Protein AF-0000000074304411 (afdb_homodimer)

Nearest PDB structures (foldseek):
  2w4l-assembly1_E  TM=9.760E-01  e=6.421E-25  Homo sapiens
  2w4l-assembly1_F  TM=9.796E-01  e=4.955E-23  Homo sapiens
  2w4l-assembly1_B  TM=9.705E-01  e=1.137E-22  Homo sapiens
  2w4l-assembly1_C  TM=9.802E-01  e=1.560E-20  Homo sapiens
  2w4l-assembly1_D  TM=9.256E-01  e=8.777E-21  Homo sapiens

Secondary structure (DSSP, 8-state):
------------------------S-GGGHHHHHHHHHHHHTT---SS---EEEEE-TTS-EEEEEE-BSPTT-TTTS---S--SSGGGSSTTTPBPHHHHHHHT-SSS--TT-EEEEEE---HHHHHHHHHHT--EEEEEE-S-TTSHHHHHHHHHHHHTT-EEEE----HHHHHHHHHHT-/------------------------S-GGGHHHHHHHHHHHHTT---SS---EEEEE-TTS-EEEEEE-BSPTT-TTTS---S--SSGGGSSTTTPBPHHHHHHHT-SSS--TT-EEEEEE---HHHHHHHHHHT--EEEEEE-S-TTSHHHHHHHHHHHHTT-EEEE----HHHHHHHHHHT-

InterPro domains:
  IPR002125 Cytidine and deoxycytidylate deaminase domain [PF00383] (29-141)
  IPR002125 Cytidine and deoxycytidylate deaminase domain [PS51747] (28-157)
  IPR015517 Deoxycytidylate deaminase-related [PTHR11086] (29-169)
  IPR016192 APOBEC/CMP deaminase, zinc-binding [PS00903] (97-130)
  IPR016193 Cytidine deaminase-like [SSF53927] (29-168)
  IPR035105 Deoxycytidylate deaminase domain [cd01286] (30-159)

Solvent-accessible surface area (backbone atoms only — not comparable to full-atom values): 20058 Å² total; per-residue (Å²): 136,84,81,74,79,76,77,75,76,73,78,72,69,77,69,76,76,74,72,66,72,66,78,57,60,65,78,72,49,51,55,56,47,42,46,51,6,52,59,42,8,68,72,24,76,44,88,86,66,61,33,8,12,25,28,29,41,89,85,69,44,78,38,19,51,18,31,26,38,51,45,69,82,29,74,83,75,62,49,79,40,89,71,57,96,46,67,88,54,18,25,77,63,55,53,36,48,14,60,53,37,13,63,60,52,37,76,48,87,67,47,64,63,13,35,38,24,26,47,48,55,60,40,22,72,44,37,47,50,39,52,57,44,34,38,38,35,39,38,22,41,39,68,91,55,64,84,41,68,47,33,45,40,14,50,53,49,36,53,59,52,65,36,46,78,43,78,52,71,68,52,60,68,41,53,52,46,55,57,52,66,73,97,137,83,82,77,78,76,77,75,75,74,76,74,70,76,70,77,76,75,73,66,73,66,78,56,64,66,78,73,48,49,55,55,45,42,47,51,6,53,58,42,9,68,71,25,77,44,89,86,65,60,34,9,13,27,30,30,40,90,86,70,42,80,37,18,53,17,32,25,38,50,45,70,80,28,74,86,73,62,48,78,38,89,70,58,97,45,66,87,54,18,23,77,65,56,54,37,48,14,57,54,37,11,63,60,5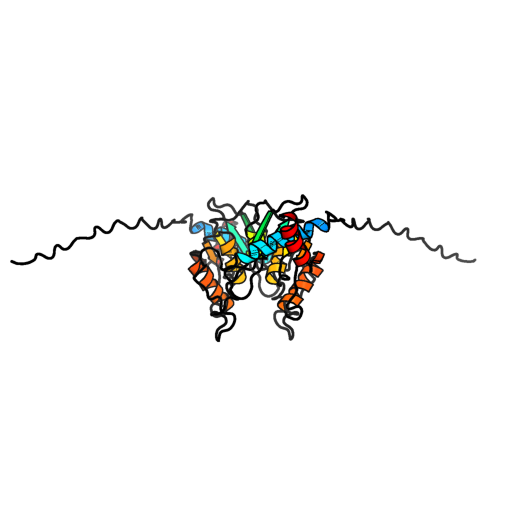1,40,77,48,87,69,46,63,63,11,34,38,23,27,49,48,55,61,40,21,70,44,37,48,50,40,50,57,44,36,38,38,34,39,36,22,41,39,66,91,54,66,82,39,69,47,33,45,41,13,51,53,50,35,54,58,52,66,36,46,77,43,78,52,71,68,53,60,67,42,53,54,46,55,58,52,66,72,100

Structure (mmCIF, N/CA/C/O backbone):
data_AF-0000000074304411-model_v1
#
loop_
_entity.id
_entity.type
_entity.pdbx_description
1 polymer 'Deoxycytidylate deaminase'
#
loop_
_atom_site.group_PDB
_atom_site.id
_atom_site.type_symbol
_atom_site.label_atom_id
_atom_site.label_alt_id
_atom_site.label_comp_id
_atom_site.label_asym_id
_atom_site.label_entity_id
_atom_site.label_seq_id
_atom_site.pdbx_PDB_ins_code
_atom_site.Cartn_x
_atom_site.Cartn_y
_atom_site.Cartn_z
_atom_site.occupancy
_atom_site.B_iso_or_equiv
_atom_site.auth_seq_id
_atom_site.auth_comp_id
_atom_site.auth_asym_id
_atom_site.auth_atom_id
_atom_site.pdbx_PDB_model_num
ATOM 1 N N . MET A 1 1 ? 6.48 -53.031 49.25 1 28.47 1 MET A N 1
ATOM 2 C CA . MET A 1 1 ? 5.324 -52.25 48.844 1 28.47 1 MET A CA 1
ATOM 3 C C . MET A 1 1 ? 5.625 -51.469 47.562 1 28.47 1 MET A C 1
ATOM 5 O O . MET A 1 1 ? 6.516 -50.625 47.531 1 28.47 1 MET A O 1
ATOM 9 N N . SER A 1 2 ? 5.379 -52.062 46.375 1 28.86 2 SER A N 1
ATOM 10 C CA . SER A 1 2 ? 5.68 -51.875 44.969 1 28.86 2 SER A CA 1
ATOM 11 C C . SER A 1 2 ? 4.93 -50.656 44.375 1 28.86 2 SER A C 1
ATOM 13 O O . SER A 1 2 ? 3.697 -50.625 44.438 1 28.86 2 SER A O 1
ATOM 15 N N . SER A 1 3 ? 5.402 -49.469 44.625 1 29 3 SER A N 1
ATOM 16 C CA . SER A 1 3 ? 4.797 -48.188 44.25 1 29 3 SER A CA 1
ATOM 17 C C . SER A 1 3 ? 4.578 -48.125 42.75 1 29 3 SER A C 1
ATOM 19 O O . SER A 1 3 ? 5.539 -48.062 41.969 1 29 3 SER A O 1
ATOM 21 N N . LYS A 1 4 ? 3.486 -48.688 42.219 1 30.09 4 LYS A N 1
ATOM 22 C CA . LYS A 1 4 ? 3.033 -48.656 40.812 1 30.09 4 LYS A CA 1
ATOM 23 C C . LYS A 1 4 ? 2.85 -47.25 40.312 1 30.09 4 LYS A C 1
ATOM 25 O O . LYS A 1 4 ? 2.061 -46.469 40.875 1 30.09 4 LYS A O 1
ATOM 30 N N . ARG A 1 5 ? 3.855 -46.625 39.688 1 28.34 5 ARG A N 1
ATOM 31 C CA . ARG A 1 5 ? 3.824 -45.344 39 1 28.34 5 ARG A CA 1
ATOM 32 C C . ARG A 1 5 ? 2.732 -45.344 37.906 1 28.34 5 ARG A C 1
ATOM 34 O O . ARG A 1 5 ? 2.77 -46.156 36.969 1 28.34 5 ARG A O 1
ATOM 41 N N . LYS A 1 6 ? 1.461 -45.125 38.312 1 29.8 6 LYS A N 1
ATOM 42 C CA . LYS A 1 6 ? 0.374 -45 37.375 1 29.8 6 LYS A CA 1
ATOM 43 C C . LYS A 1 6 ? 0.705 -43.938 36.312 1 29.8 6 LYS A C 1
ATOM 45 O O . LYS A 1 6 ? 1.114 -42.812 36.656 1 29.8 6 LYS A O 1
ATOM 50 N N . HIS A 1 7 ? 1.124 -44.344 35.094 1 26.58 7 HIS A N 1
ATOM 51 C CA . HIS A 1 7 ? 1.269 -43.625 33.844 1 26.58 7 HIS A CA 1
ATOM 52 C C . HIS A 1 7 ? -0.004 -42.875 33.5 1 26.58 7 HIS A C 1
ATOM 54 O O . HIS A 1 7 ? -1.08 -43.438 33.406 1 26.58 7 HIS A O 1
ATOM 60 N N . ASN A 1 8 ? -0.248 -41.75 34.188 1 28.19 8 ASN A N 1
ATOM 61 C CA . ASN A 1 8 ? -1.369 -40.906 33.812 1 28.19 8 ASN A CA 1
ATOM 62 C C . ASN A 1 8 ? -1.421 -40.688 32.281 1 28.19 8 ASN A C 1
ATOM 64 O O . ASN A 1 8 ? -0.469 -40.188 31.703 1 28.19 8 ASN A O 1
ATOM 68 N N . GLU A 1 9 ? -2.152 -41.531 31.578 1 29.72 9 GLU A N 1
ATOM 69 C CA . GLU A 1 9 ? -2.512 -41.406 30.172 1 29.72 9 GLU A CA 1
ATOM 70 C C . GLU A 1 9 ? -3.082 -40.031 29.875 1 29.72 9 GLU A C 1
ATOM 72 O O . GLU A 1 9 ? -4.129 -39.656 30.406 1 29.72 9 GLU A O 1
ATOM 77 N N . ILE A 1 10 ? -2.26 -39.031 29.828 1 31.88 10 ILE A N 1
ATOM 78 C CA . ILE A 1 10 ? -2.705 -37.719 29.391 1 31.88 10 ILE A CA 1
ATOM 79 C C . ILE A 1 10 ? -3.541 -37.844 28.125 1 31.88 10 ILE A C 1
ATOM 81 O O . ILE A 1 10 ? -3.076 -38.375 27.125 1 31.88 10 ILE A O 1
ATOM 85 N N . ASN A 1 11 ? -4.801 -38.062 28.234 1 30.3 11 ASN A N 1
ATOM 86 C CA . ASN A 1 11 ? -5.734 -38 27.109 1 30.3 11 ASN A CA 1
ATOM 87 C C . ASN A 1 11 ? -5.508 -36.781 26.25 1 30.3 11 ASN A C 1
ATOM 89 O O . ASN A 1 11 ? -5.625 -35.656 26.75 1 30.3 11 ASN A O 1
ATOM 93 N N . GLY A 1 12 ? -4.52 -36.781 25.406 1 28.45 12 GLY A N 1
ATOM 94 C CA . GLY A 1 12 ? -4.25 -35.75 24.406 1 28.45 12 GLY A CA 1
ATOM 95 C C . GLY A 1 12 ? -5.496 -35.281 23.688 1 28.45 12 GLY A C 1
ATOM 96 O O . GLY A 1 12 ? -6.215 -36.094 23.094 1 28.45 12 GLY A O 1
ATOM 97 N N . ASP A 1 13 ? -6.277 -34.375 24.234 1 33.91 13 ASP A N 1
ATOM 98 C CA . ASP A 1 13 ? -7.406 -33.781 23.531 1 33.91 13 ASP A CA 1
ATOM 99 C C . ASP A 1 13 ? -7.09 -33.562 22.047 1 33.91 13 ASP A C 1
ATOM 101 O O . ASP A 1 13 ? -5.98 -33.188 21.703 1 33.91 13 ASP A O 1
ATOM 105 N N . PRO A 1 14 ? -7.793 -34.312 21.172 1 31.47 14 PRO A N 1
ATOM 106 C CA . PRO A 1 14 ? -7.543 -34.156 19.734 1 31.47 14 PRO A CA 1
ATOM 107 C C . PRO A 1 14 ? -7.438 -32.688 19.312 1 31.47 14 PRO A C 1
ATOM 109 O O . PRO A 1 14 ? -8.164 -31.844 19.828 1 31.47 14 PRO A O 1
ATOM 112 N N . VAL A 1 15 ? -6.273 -32.188 19.156 1 32.78 15 VAL A N 1
ATOM 113 C CA . VAL A 1 15 ? -6.086 -30.906 18.469 1 32.78 15 VAL A CA 1
ATOM 114 C C . VAL A 1 15 ? -7.102 -30.766 17.344 1 32.78 15 VAL A C 1
ATOM 116 O O . VAL A 1 15 ? -7.301 -31.703 16.562 1 32.78 15 VAL A O 1
ATOM 119 N N . PRO A 1 16 ? -8.125 -29.938 17.547 1 30.5 16 PRO A N 1
ATOM 120 C CA . PRO A 1 16 ? -9.07 -29.781 16.438 1 30.5 16 PRO A CA 1
ATOM 121 C C . PRO A 1 16 ? -8.391 -29.875 15.07 1 30.5 16 PRO A C 1
ATOM 123 O O . PRO A 1 16 ? -7.195 -29.594 14.953 1 30.5 16 PRO A O 1
ATOM 126 N N . ASP A 1 17 ? -8.93 -30.656 14.18 1 26.53 17 ASP A N 1
ATOM 127 C CA . ASP A 1 17 ? -8.625 -30.891 12.773 1 26.53 17 ASP A CA 1
ATOM 128 C C . ASP A 1 17 ? -8.297 -29.578 12.055 1 26.53 17 ASP A C 1
ATOM 130 O O . ASP A 1 17 ? -9.031 -28.594 12.188 1 26.53 17 ASP A O 1
ATOM 134 N N . LYS A 1 18 ? -7.027 -29.266 11.844 1 30.66 18 LYS A N 1
ATOM 135 C CA . LYS A 1 18 ? -6.594 -28.344 10.812 1 30.66 18 LYS A CA 1
ATOM 136 C C . LYS A 1 18 ? -7.531 -28.375 9.609 1 30.66 18 LYS A C 1
ATOM 138 O O . LYS A 1 18 ? -7.582 -29.375 8.883 1 30.66 18 LYS A O 1
ATOM 143 N N . HIS A 1 19 ? -8.805 -27.969 9.797 1 30.06 19 HIS A N 1
ATOM 144 C CA . HIS A 1 19 ? -9.562 -27.766 8.57 1 30.06 19 HIS A CA 1
ATOM 145 C C . HIS A 1 19 ? -8.641 -27.391 7.41 1 30.06 19 HIS A C 1
ATOM 147 O O . HIS A 1 19 ? -7.977 -26.359 7.441 1 30.06 19 HIS A O 1
ATOM 153 N N . LEU A 1 20 ? -7.871 -28.234 6.898 1 28.08 20 LEU A N 1
ATOM 154 C CA . LEU A 1 20 ? -7.34 -28.109 5.547 1 28.08 20 LEU A CA 1
ATOM 155 C C . LEU A 1 20 ? -8.359 -27.453 4.621 1 28.08 20 LEU A C 1
ATOM 157 O O . LEU A 1 20 ? -9.375 -28.062 4.277 1 28.08 20 LEU A O 1
ATOM 161 N N . TYR A 1 21 ? -8.836 -26.328 4.957 1 28.98 21 TYR A N 1
ATOM 162 C CA . TYR A 1 21 ? -9.531 -25.688 3.844 1 28.98 21 TYR A CA 1
ATOM 163 C C . TYR A 1 21 ? -8.922 -26.109 2.51 1 28.98 21 TYR A C 1
ATOM 165 O O . TYR A 1 21 ? -7.758 -25.812 2.229 1 28.98 21 TYR A O 1
ATOM 173 N N . LYS A 1 22 ? -9.25 -27.281 2.1 1 30.83 22 LYS A N 1
ATOM 174 C CA . LYS A 1 22 ? -9.211 -27.594 0.673 1 30.83 22 LYS A CA 1
ATOM 175 C C . LYS A 1 22 ? -9.68 -26.391 -0.159 1 30.83 22 LYS A C 1
ATOM 177 O O . LYS A 1 22 ? -10.883 -26.172 -0.308 1 30.83 22 LYS A O 1
ATOM 182 N N . ALA A 1 23 ? -9.383 -25.25 0.139 1 34.75 23 ALA A N 1
ATOM 183 C CA . ALA A 1 23 ? -9.57 -24.297 -0.958 1 34.75 23 ALA A CA 1
ATOM 184 C C . ALA A 1 23 ? -9.391 -24.984 -2.309 1 34.75 23 ALA A C 1
ATOM 186 O O . ALA A 1 23 ? -8.297 -24.984 -2.871 1 34.75 23 ALA A O 1
ATOM 187 N N . GLY A 1 24 ? -9.539 -26.297 -2.283 1 33.69 24 GLY A N 1
ATOM 188 C CA . GLY A 1 24 ? -9.578 -27.062 -3.516 1 33.69 24 GLY A CA 1
ATOM 189 C C . GLY A 1 24 ? -10.562 -26.516 -4.531 1 33.69 24 GLY A C 1
ATOM 190 O O . GLY A 1 24 ? -11.43 -27.25 -5.016 1 33.69 24 GLY A O 1
ATOM 191 N N . GLY A 1 25 ? -11.148 -25.375 -4.352 1 37.22 25 GLY A N 1
ATOM 192 C CA . GLY A 1 25 ? -11.828 -25.234 -5.633 1 37.22 25 GLY A CA 1
ATOM 193 C C . GLY A 1 25 ? -10.977 -25.672 -6.809 1 37.22 25 GLY A C 1
ATOM 194 O O . GLY A 1 25 ? -9.773 -25.891 -6.664 1 37.22 25 GLY A O 1
ATOM 195 N N . PRO A 1 26 ? -11.477 -26.188 -8.086 1 42.97 26 PRO A N 1
ATOM 196 C CA . PRO A 1 26 ? -10.727 -26.891 -9.133 1 42.97 26 PRO A CA 1
ATOM 197 C C . PRO A 1 26 ? -9.391 -26.234 -9.445 1 42.97 26 PRO A C 1
ATOM 199 O O . PRO A 1 26 ? -9.32 -25 -9.578 1 42.97 26 PRO A O 1
ATOM 202 N N . LYS A 1 27 ? -8.125 -26.562 -8.828 1 51.59 27 LYS A N 1
ATOM 203 C CA . LYS A 1 27 ? -6.785 -26.422 -9.375 1 51.59 27 LYS A CA 1
ATOM 204 C C . LYS A 1 27 ? -6.832 -26.031 -10.852 1 51.59 27 LYS A C 1
ATOM 206 O O . LYS A 1 27 ? -6.016 -25.234 -11.312 1 51.59 27 LYS A O 1
ATOM 211 N N . ASP A 1 28 ? -8.062 -26.469 -11.406 1 63.66 28 ASP A N 1
ATOM 212 C CA . ASP A 1 28 ? -8.234 -26.281 -12.844 1 63.66 28 ASP A CA 1
ATOM 213 C C . ASP A 1 28 ? -8.57 -24.828 -13.18 1 63.66 28 ASP A C 1
ATOM 215 O O . ASP A 1 28 ? -8.188 -24.328 -14.234 1 63.66 28 ASP A O 1
ATOM 219 N N . ASP A 1 29 ? -9.047 -24.094 -11.93 1 83.81 29 ASP A N 1
ATOM 220 C CA . ASP A 1 29 ? -9.477 -22.75 -12.305 1 83.81 29 ASP A CA 1
ATOM 221 C C . ASP A 1 29 ? -8.336 -21.75 -12.164 1 83.81 29 ASP A C 1
ATOM 223 O O . ASP A 1 29 ? -8.453 -20.594 -12.602 1 83.81 29 ASP A O 1
ATOM 227 N N . ASP A 1 30 ? -7.305 -22.109 -11.602 1 89 30 ASP A N 1
ATOM 228 C CA . ASP A 1 30 ? -6.148 -21.234 -11.438 1 89 30 ASP A CA 1
ATOM 229 C C . ASP A 1 30 ? -5.672 -20.703 -12.789 1 89 30 ASP A C 1
ATOM 231 O O . ASP A 1 30 ? -5.25 -19.547 -12.891 1 89 30 ASP A O 1
ATOM 235 N N . ILE A 1 31 ? -5.828 -21.625 -13.664 1 88.25 31 ILE A N 1
ATOM 236 C CA . ILE A 1 31 ? -5.312 -21.25 -14.977 1 88.25 31 ILE A CA 1
ATOM 237 C C . ILE A 1 31 ? -6.105 -20.078 -15.531 1 88.25 31 ILE A C 1
ATOM 239 O O . ILE A 1 31 ? -5.539 -19.172 -16.156 1 88.25 31 ILE A O 1
ATOM 243 N N . TYR A 1 32 ? -7.426 -20.094 -15.234 1 90.44 32 TYR A N 1
ATOM 244 C CA . TYR A 1 32 ? -8.266 -19.016 -15.742 1 90.44 32 TYR A CA 1
ATOM 245 C C . TYR A 1 32 ? -7.941 -17.703 -15.047 1 90.44 32 TYR A C 1
ATOM 247 O O . TYR A 1 32 ? -7.793 -16.656 -15.703 1 90.44 32 TYR A O 1
ATOM 255 N N . PHE A 1 33 ? -7.734 -17.703 -13.812 1 95 33 PHE A N 1
ATOM 256 C CA . PHE A 1 33 ? -7.484 -16.484 -13.055 1 95 33 PHE A CA 1
ATOM 257 C C . PHE A 1 33 ? -6.082 -15.961 -13.328 1 95 33 PHE A C 1
ATOM 259 O O . PHE A 1 33 ? -5.875 -14.75 -13.406 1 95 33 PHE A O 1
ATOM 266 N N . MET A 1 34 ? -5.152 -16.875 -13.57 1 95.62 34 MET A N 1
ATOM 267 C CA . MET A 1 34 ? -3.809 -16.453 -13.945 1 95.62 34 MET A CA 1
ATOM 268 C C . MET A 1 34 ? -3.803 -15.852 -15.352 1 95.62 34 MET A C 1
ATOM 270 O O . MET A 1 34 ? -3.076 -14.891 -15.617 1 95.62 34 MET A O 1
ATOM 274 N N . ALA A 1 35 ? -4.645 -16.453 -16.219 1 93.88 35 ALA A N 1
ATOM 275 C CA . ALA A 1 35 ? -4.77 -15.898 -17.562 1 93.88 35 ALA A CA 1
ATOM 276 C C . ALA A 1 35 ? -5.297 -14.461 -17.531 1 93.88 35 ALA A C 1
ATOM 278 O O . ALA A 1 35 ? -4.844 -13.609 -18.297 1 93.88 35 ALA A O 1
ATOM 279 N N . VAL A 1 36 ? -6.211 -14.258 -16.672 1 95.88 36 VAL A N 1
ATOM 280 C CA . VAL A 1 36 ? -6.734 -12.906 -16.5 1 95.88 36 VAL A CA 1
ATOM 281 C C . VAL A 1 36 ? -5.613 -11.961 -16.062 1 95.88 36 VAL A C 1
ATOM 283 O O . VAL A 1 36 ? -5.449 -10.875 -16.625 1 95.88 36 VAL A O 1
ATOM 286 N N . ALA A 1 37 ? -4.836 -12.344 -15.07 1 97.5 37 ALA A N 1
ATOM 287 C CA . ALA A 1 37 ? -3.697 -11.539 -14.625 1 97.5 37 ALA A CA 1
ATOM 288 C C . ALA A 1 37 ? -2.738 -11.258 -15.781 1 97.5 37 ALA A C 1
ATOM 290 O O . ALA A 1 37 ? -2.299 -10.125 -15.969 1 97.5 37 ALA A O 1
ATOM 291 N N . LEU A 1 38 ? -2.479 -12.242 -16.578 1 96.12 38 LEU A N 1
ATOM 292 C CA . LEU A 1 38 ? -1.571 -12.102 -17.703 1 96.12 38 LEU A CA 1
ATOM 293 C C . LEU A 1 38 ? -2.137 -11.133 -18.75 1 96.12 38 LEU A C 1
ATOM 295 O O . LEU A 1 38 ? -1.403 -10.305 -19.297 1 96.12 38 LEU A O 1
ATOM 299 N N . LEU A 1 39 ? -3.412 -11.281 -19.016 1 96.88 39 LEU A N 1
ATOM 300 C CA . LEU A 1 39 ? -4.059 -10.398 -19.984 1 96.88 39 LEU A CA 1
ATOM 301 C C . LEU A 1 39 ? -3.936 -8.938 -19.547 1 96.88 39 LEU A C 1
ATOM 303 O O . LEU A 1 39 ? -3.584 -8.078 -20.359 1 96.88 39 LEU A O 1
ATOM 307 N N . PHE A 1 40 ? -4.113 -8.594 -18.281 1 97.56 40 PHE A N 1
ATOM 308 C CA . PHE A 1 40 ? -4.105 -7.219 -17.812 1 97.56 40 PHE A CA 1
ATOM 309 C C . PHE A 1 40 ? -2.678 -6.695 -17.688 1 97.56 40 PHE A C 1
ATOM 311 O O . PHE A 1 40 ? -2.438 -5.492 -17.812 1 97.56 40 PHE A O 1
ATOM 318 N N . ALA A 1 41 ? -1.743 -7.602 -17.484 1 97.94 41 ALA A N 1
ATOM 319 C CA . ALA A 1 41 ? -0.343 -7.188 -17.5 1 97.94 41 ALA A CA 1
ATOM 320 C C . ALA A 1 41 ? -0.01 -6.43 -18.781 1 97.94 41 ALA A C 1
ATOM 322 O O . ALA A 1 41 ? 0.804 -5.504 -18.766 1 97.94 41 ALA A O 1
ATOM 323 N N . LYS A 1 42 ? -0.678 -6.734 -19.844 1 97.25 42 LYS A N 1
ATOM 324 C CA . LYS A 1 42 ? -0.401 -6.152 -21.156 1 97.25 42 LYS A CA 1
ATOM 325 C C . LYS A 1 42 ? -0.823 -4.688 -21.203 1 97.25 42 LYS A C 1
ATOM 327 O O . LYS A 1 42 ? -0.406 -3.943 -22.094 1 97.25 42 LYS A O 1
ATOM 332 N N . LYS A 1 43 ? -1.596 -4.285 -20.281 1 97.75 43 LYS A N 1
ATOM 333 C CA . LYS A 1 43 ? -2.061 -2.902 -20.25 1 97.75 43 LYS A CA 1
ATOM 334 C C . LYS A 1 43 ? -0.989 -1.972 -19.688 1 97.75 43 LYS A C 1
ATOM 336 O O . LYS A 1 43 ? -1.083 -0.75 -19.828 1 97.75 43 LYS A O 1
ATOM 341 N N . SER A 1 44 ? -0.005 -2.543 -19.047 1 98.25 44 SER A N 1
ATOM 342 C CA . SER A 1 44 ? 1.031 -1.715 -18.438 1 98.25 44 SER A CA 1
ATOM 343 C C . SER A 1 44 ? 1.827 -0.96 -19.5 1 98.25 44 SER A C 1
ATOM 345 O O . SER A 1 44 ? 2.162 -1.52 -20.547 1 98.25 44 SER A O 1
ATOM 347 N N . LEU A 1 45 ? 2.203 0.206 -19.219 1 97.19 45 LEU A N 1
ATOM 348 C CA . LEU A 1 45 ? 3.023 1.016 -20.125 1 97.19 45 LEU A CA 1
ATOM 349 C C . LEU A 1 45 ? 4.504 0.838 -19.812 1 97.19 45 LEU A C 1
ATOM 351 O O . LEU A 1 45 ? 5.359 1.404 -20.5 1 97.19 45 LEU A O 1
ATOM 355 N N . ASP A 1 46 ? 4.762 0.095 -18.781 1 97.31 46 ASP A N 1
ATOM 356 C CA . ASP A 1 46 ? 6.16 -0.203 -18.484 1 97.31 46 ASP A CA 1
ATOM 357 C C . ASP A 1 46 ? 6.809 -0.981 -19.625 1 97.31 46 ASP A C 1
ATOM 359 O O . ASP A 1 46 ? 6.402 -2.105 -19.922 1 97.31 46 ASP A O 1
ATOM 363 N N . PRO A 1 47 ? 7.797 -0.408 -20.234 1 96 47 PRO A N 1
ATOM 364 C CA . PRO A 1 47 ? 8.375 -1.088 -21.391 1 96 47 PRO A CA 1
ATOM 365 C C . PRO A 1 47 ? 9.203 -2.312 -21 1 96 47 PRO A C 1
ATOM 367 O O . PRO A 1 47 ? 9.445 -3.188 -21.844 1 96 47 PRO A O 1
ATOM 370 N N . ASN A 1 48 ? 9.617 -2.41 -19.766 1 94.44 48 ASN A N 1
ATOM 371 C CA . ASN A 1 48 ? 10.57 -3.445 -19.375 1 94.44 48 ASN A CA 1
ATOM 372 C C . ASN A 1 48 ? 9.891 -4.547 -18.562 1 94.44 48 ASN A C 1
ATOM 374 O O . ASN A 1 48 ? 10.328 -5.699 -18.578 1 94.44 48 ASN A O 1
ATOM 378 N N . THR A 1 49 ? 8.938 -4.188 -17.766 1 95.19 49 THR A N 1
ATOM 379 C CA . THR A 1 49 ? 8.312 -5.145 -16.859 1 95.19 49 THR A CA 1
ATOM 380 C C . THR A 1 49 ? 6.801 -4.949 -16.812 1 95.19 49 THR A C 1
ATOM 382 O O . THR A 1 49 ? 6.316 -3.895 -16.391 1 95.19 49 THR A O 1
ATOM 385 N N . LYS A 1 50 ? 6.074 -5.906 -17.328 1 97.88 50 LYS A N 1
ATOM 386 C CA . LYS A 1 50 ? 4.617 -5.898 -17.297 1 97.88 50 LYS A CA 1
ATOM 387 C C . LYS A 1 50 ? 4.086 -6.973 -16.344 1 97.88 50 LYS A C 1
ATOM 389 O O . LYS A 1 50 ? 4.328 -8.164 -16.547 1 97.88 50 LYS A O 1
ATOM 394 N N . VAL A 1 51 ? 3.455 -6.52 -15.281 1 98.06 51 VAL A N 1
ATOM 395 C CA . VAL A 1 51 ? 2.947 -7.414 -14.242 1 98.06 51 VAL A CA 1
ATOM 396 C C . VAL A 1 51 ? 1.437 -7.242 -14.109 1 98.06 51 VAL A C 1
ATOM 398 O O . VAL A 1 51 ? 0.926 -6.121 -14.164 1 98.06 51 VAL A O 1
ATOM 401 N N . GLY A 1 52 ? 0.723 -8.344 -13.945 1 98.5 52 GLY A N 1
ATOM 402 C CA . GLY A 1 52 ? -0.711 -8.344 -13.703 1 98.5 52 GLY A CA 1
ATOM 403 C C . GLY A 1 52 ? -1.104 -9.078 -12.438 1 98.5 52 GLY A C 1
ATOM 404 O O . GLY A 1 52 ? -0.365 -9.945 -11.961 1 98.5 52 GLY A O 1
ATOM 405 N N . ALA A 1 53 ? -2.256 -8.648 -11.891 1 98.88 53 ALA A N 1
ATOM 406 C CA . ALA A 1 53 ? -2.807 -9.273 -10.688 1 98.88 53 ALA A CA 1
ATOM 407 C C . ALA A 1 53 ? -4.324 -9.414 -10.789 1 98.88 53 ALA A C 1
ATOM 409 O O . ALA A 1 53 ? -4.996 -8.555 -11.359 1 98.88 53 ALA A O 1
ATOM 410 N N . CYS A 1 54 ? -4.836 -10.477 -10.219 1 98.69 54 CYS A N 1
ATOM 411 C CA . CYS A 1 54 ? -6.258 -10.805 -10.188 1 98.69 54 CYS A CA 1
ATOM 412 C C . CYS A 1 54 ? -6.664 -11.336 -8.82 1 98.69 54 CYS A C 1
ATOM 414 O O . CYS A 1 54 ? -6.043 -12.266 -8.305 1 98.69 54 CYS A O 1
ATOM 416 N N . ILE A 1 55 ? -7.598 -10.695 -8.18 1 98.81 55 ILE A N 1
ATOM 417 C CA . ILE A 1 55 ? -8.086 -11.141 -6.883 1 98.81 55 ILE A CA 1
ATOM 418 C C . ILE A 1 55 ? -9.422 -11.859 -7.055 1 98.81 55 ILE A C 1
ATOM 420 O O . ILE A 1 55 ? -10.344 -11.328 -7.688 1 98.81 55 ILE A O 1
ATOM 424 N N . VAL A 1 56 ? -9.523 -13.031 -6.406 1 98.56 56 VAL A N 1
ATOM 425 C CA . VAL A 1 56 ? -10.703 -13.875 -6.527 1 98.56 56 VAL A CA 1
ATOM 426 C C . VAL A 1 56 ? -11.234 -14.234 -5.141 1 98.56 56 VAL A C 1
ATOM 428 O O . VAL A 1 56 ? -10.469 -14.633 -4.262 1 98.56 56 VAL A O 1
ATOM 431 N N . ASN A 1 57 ? -12.477 -14.039 -4.977 1 97.94 57 ASN A N 1
ATOM 432 C CA . ASN A 1 57 ? -13.047 -14.383 -3.674 1 97.94 57 ASN A CA 1
ATOM 433 C C . ASN A 1 57 ? -13.352 -15.875 -3.574 1 97.94 57 ASN A C 1
ATOM 435 O O . ASN A 1 57 ? -13.062 -16.641 -4.5 1 97.94 57 ASN A O 1
ATOM 439 N N . GLN A 1 58 ? -13.953 -16.266 -2.492 1 95.94 58 GLN A N 1
ATOM 440 C CA . GLN A 1 58 ? -14.148 -17.688 -2.195 1 95.94 58 GLN A CA 1
ATOM 441 C C . GLN A 1 58 ? -15.234 -18.281 -3.084 1 95.94 58 GLN A C 1
ATOM 443 O O . GLN A 1 58 ? -15.297 -19.5 -3.262 1 95.94 58 GLN A O 1
ATOM 448 N N . GLU A 1 59 ? -16.031 -17.406 -3.641 1 96.06 59 GLU A N 1
ATOM 449 C CA . GLU A 1 59 ? -17.094 -17.844 -4.535 1 96.06 59 GLU A CA 1
ATOM 450 C C . GLU A 1 59 ? -16.594 -17.953 -5.973 1 96.06 59 GLU A C 1
ATOM 452 O O . GLU A 1 59 ? -17.359 -18.344 -6.867 1 96.06 59 GLU A O 1
ATOM 457 N N . GLY A 1 60 ? -15.43 -17.594 -6.195 1 96.06 60 GLY A N 1
ATOM 458 C CA . GLY A 1 60 ? -14.875 -17.688 -7.535 1 96.06 60 GLY A CA 1
ATOM 459 C C . GLY A 1 60 ? -15.133 -16.453 -8.375 1 96.06 60 GLY A C 1
ATOM 460 O O . GLY A 1 60 ? -15.031 -16.5 -9.602 1 96.06 60 GLY A O 1
ATOM 461 N N . ASN A 1 61 ? -15.484 -15.375 -7.707 1 97.25 61 ASN A N 1
ATOM 462 C CA . ASN A 1 61 ? -15.68 -14.117 -8.414 1 97.25 61 ASN A CA 1
ATOM 463 C C . ASN A 1 61 ? -14.406 -13.266 -8.406 1 97.25 61 ASN A C 1
ATOM 465 O O . ASN A 1 61 ? -13.719 -13.188 -7.387 1 97.25 61 ASN A O 1
ATOM 469 N N . ILE A 1 62 ? -14.188 -12.695 -9.578 1 98 62 ILE A N 1
ATOM 470 C CA . ILE A 1 62 ? -13.117 -11.711 -9.641 1 98 62 ILE A CA 1
ATOM 471 C C . ILE A 1 62 ? -13.555 -10.422 -8.953 1 98 62 ILE A C 1
ATOM 473 O O . ILE A 1 62 ? -14.562 -9.82 -9.336 1 98 62 ILE A O 1
ATOM 477 N N . VAL A 1 63 ? -12.781 -9.953 -7.984 1 98.56 63 VAL A N 1
ATOM 478 C CA . VAL A 1 63 ? -13.219 -8.797 -7.219 1 98.56 63 VAL A CA 1
ATOM 479 C C . VAL A 1 63 ? -12.148 -7.711 -7.258 1 98.56 63 VAL A C 1
ATOM 481 O O . VAL A 1 63 ? -12.273 -6.68 -6.594 1 98.56 63 VAL A O 1
ATOM 484 N N . GLY A 1 64 ? -11.078 -7.902 -7.984 1 98.5 64 GLY A N 1
ATOM 485 C CA . GLY A 1 64 ? -10.023 -6.918 -8.172 1 98.5 64 GLY A CA 1
ATOM 486 C C . GLY A 1 64 ? -9.039 -7.297 -9.266 1 98.5 64 GLY A C 1
ATOM 487 O O . GLY A 1 64 ? -8.672 -8.469 -9.406 1 98.5 64 GLY A O 1
ATOM 488 N N . ILE A 1 65 ? -8.688 -6.336 -10.016 1 98.75 65 ILE A N 1
ATOM 489 C CA . ILE A 1 65 ? -7.684 -6.508 -11.055 1 98.75 65 ILE A CA 1
ATOM 490 C C . ILE A 1 65 ? -6.703 -5.34 -11.031 1 98.75 65 ILE A C 1
ATOM 492 O O . ILE A 1 65 ? -7.082 -4.211 -10.719 1 98.75 65 ILE A O 1
ATOM 496 N N . GLY A 1 66 ? -5.457 -5.699 -11.344 1 98.75 66 GLY A N 1
ATOM 497 C CA . GLY A 1 66 ? -4.457 -4.645 -11.391 1 98.75 66 GLY A CA 1
ATOM 498 C C . GLY A 1 66 ? -3.281 -4.977 -12.289 1 98.75 66 GLY A C 1
ATOM 499 O O . GLY A 1 66 ? -3.078 -6.141 -12.648 1 98.75 66 GLY A O 1
ATOM 500 N N . TYR A 1 67 ? -2.635 -3.986 -12.711 1 98.81 67 TYR A N 1
ATOM 501 C CA . TYR A 1 67 ? -1.361 -4.047 -13.422 1 98.81 67 TYR A CA 1
ATOM 502 C C . TYR A 1 67 ? -0.458 -2.887 -13.016 1 98.81 67 TYR A C 1
ATOM 504 O O . TYR A 1 67 ? -0.923 -1.898 -12.445 1 98.81 67 TYR A O 1
ATOM 512 N N . ASN A 1 68 ? 0.826 -3.064 -13.203 1 98.75 68 ASN A N 1
ATOM 513 C CA . ASN A 1 68 ? 1.729 -1.995 -12.789 1 98.75 68 ASN A CA 1
ATOM 514 C C . ASN A 1 68 ? 1.617 -0.78 -13.703 1 98.75 68 ASN A C 1
ATOM 516 O O . ASN A 1 68 ? 1.55 -0.923 -14.93 1 98.75 68 ASN A O 1
ATOM 520 N N . LYS A 1 69 ? 1.577 0.324 -13.125 1 98.62 69 LYS A N 1
ATOM 521 C CA . LYS A 1 69 ? 1.457 1.601 -13.82 1 98.62 69 LYS A CA 1
ATOM 522 C C . LYS A 1 69 ? 1.865 2.762 -12.922 1 98.62 69 LYS A C 1
ATOM 524 O O . LYS A 1 69 ? 2.057 2.582 -11.719 1 98.62 69 LYS A O 1
ATOM 529 N N . MET A 1 70 ? 2.059 3.932 -13.547 1 98.69 70 MET A N 1
ATOM 530 C CA . MET A 1 70 ? 2.213 5.148 -12.75 1 98.69 70 MET A CA 1
ATOM 531 C C . MET A 1 70 ? 0.906 5.512 -12.055 1 98.69 70 MET A C 1
ATOM 533 O O . MET A 1 70 ? -0.173 5.121 -12.508 1 98.69 70 MET A O 1
ATOM 537 N N . PRO A 1 71 ? 1.018 6.234 -10.953 1 98.44 71 PRO A N 1
ATOM 538 C CA . PRO A 1 71 ? -0.201 6.578 -10.219 1 98.44 71 PRO A CA 1
ATOM 539 C C . PRO A 1 71 ? -1.238 7.285 -11.086 1 98.44 71 PRO A C 1
ATOM 541 O O . PRO A 1 71 ? -0.883 7.922 -12.078 1 98.44 71 PRO A O 1
ATOM 544 N N . ASN A 1 72 ? -2.49 7.109 -10.68 1 97.5 72 ASN A N 1
ATOM 545 C CA . ASN A 1 72 ? -3.588 7.73 -11.406 1 97.5 72 ASN A CA 1
ATOM 546 C C . ASN A 1 72 ? -3.365 9.227 -11.594 1 97.5 72 ASN A C 1
ATOM 548 O O . ASN A 1 72 ? -3.016 9.93 -10.641 1 97.5 72 ASN A O 1
ATOM 552 N N . GLY A 1 73 ? -3.512 9.656 -12.844 1 94.75 73 GLY A N 1
ATOM 553 C CA . GLY A 1 73 ? -3.369 11.078 -13.141 1 94.75 73 GLY A CA 1
ATOM 554 C C . GLY A 1 73 ? -1.936 11.492 -13.414 1 94.75 73 GLY A C 1
ATOM 555 O O . GLY A 1 73 ? -1.664 12.656 -13.703 1 94.75 73 GLY A O 1
ATOM 556 N N . CYS A 1 74 ? -1 10.508 -13.328 1 96.19 74 CYS A N 1
ATOM 557 C CA . CYS A 1 74 ? 0.423 10.781 -13.492 1 96.19 74 CYS A CA 1
ATOM 558 C C . CYS A 1 74 ? 1.029 9.922 -14.586 1 96.19 74 CYS A C 1
ATOM 560 O O . CYS A 1 74 ? 2.201 9.539 -14.516 1 96.19 74 CYS A O 1
ATOM 562 N N . GLU A 1 75 ? 0.356 9.516 -15.539 1 89.94 75 GLU A N 1
ATOM 563 C CA . GLU A 1 75 ? 0.754 8.516 -16.531 1 89.94 75 GLU A CA 1
ATOM 564 C C . GLU A 1 75 ? 1.978 8.984 -17.312 1 89.94 75 GLU A C 1
ATOM 566 O O . GLU A 1 75 ? 2.85 8.18 -17.656 1 89.94 75 GLU A O 1
ATOM 571 N N . ASP A 1 76 ? 2.1 10.273 -17.5 1 93.06 76 ASP A N 1
ATOM 572 C CA . ASP A 1 76 ? 3.172 10.789 -18.344 1 93.06 76 ASP A CA 1
ATOM 573 C C . ASP A 1 76 ? 4.137 11.664 -17.547 1 93.06 76 ASP A C 1
ATOM 575 O O . ASP A 1 76 ? 4.945 12.391 -18.125 1 93.06 76 ASP A O 1
ATOM 579 N N . GLU A 1 77 ? 4.078 11.57 -16.297 1 96.44 77 GLU A N 1
ATOM 580 C CA . GLU A 1 77 ? 4.797 12.555 -15.484 1 96.44 77 GLU A CA 1
ATOM 581 C C . GLU A 1 77 ? 6.129 12 -15 1 96.44 77 GLU A C 1
ATOM 583 O O . GLU A 1 77 ? 7.027 12.758 -14.625 1 96.44 77 GLU A O 1
ATOM 588 N N . PHE A 1 78 ? 6.258 10.664 -14.992 1 97.62 78 PHE A N 1
ATOM 589 C CA . PHE A 1 78 ? 7.43 10.07 -14.367 1 97.62 78 PHE A CA 1
ATOM 590 C C . PHE A 1 78 ? 8.172 9.172 -15.352 1 97.62 78 PHE A C 1
ATOM 592 O O . PHE A 1 78 ? 7.578 8.648 -16.297 1 97.62 78 PHE A O 1
ATOM 599 N N . PRO A 1 79 ? 9.43 8.984 -15.125 1 96.69 79 PRO A N 1
ATOM 600 C CA . PRO A 1 79 ? 10.234 8.203 -16.062 1 96.69 79 PRO A CA 1
ATOM 601 C C . PRO A 1 79 ? 9.977 6.699 -15.961 1 96.69 79 PRO A C 1
ATOM 603 O O . PRO A 1 79 ? 9.633 6.199 -14.891 1 96.69 79 PRO A O 1
ATOM 606 N N . TRP A 1 80 ? 10.211 5.957 -17.031 1 96.88 80 TRP A N 1
ATOM 607 C CA . TRP A 1 80 ? 10.125 4.5 -17.047 1 96.88 80 TRP A CA 1
ATOM 608 C C . TRP A 1 80 ? 11.516 3.875 -17.062 1 96.88 80 TRP A C 1
ATOM 610 O O . TRP A 1 80 ? 11.656 2.648 -17.047 1 96.88 80 TRP A O 1
ATOM 620 N N . GLU A 1 81 ? 12.562 4.738 -16.984 1 96.25 81 GLU A N 1
ATOM 621 C CA . GLU A 1 81 ? 13.945 4.262 -17.016 1 96.25 81 GLU A CA 1
ATOM 622 C C . GLU A 1 81 ? 14.258 3.396 -15.805 1 96.25 81 GLU A C 1
ATOM 624 O O . GLU A 1 81 ? 13.812 3.693 -14.688 1 96.25 81 GLU A O 1
ATOM 629 N N . ARG A 1 82 ? 15.109 2.363 -15.938 1 96.12 82 ARG A N 1
ATOM 630 C CA . ARG A 1 82 ? 15.492 1.456 -14.859 1 96.12 82 ARG A CA 1
ATOM 631 C C . ARG A 1 82 ? 16.812 1.876 -14.234 1 96.12 82 ARG A C 1
ATOM 633 O O . ARG A 1 82 ? 17.141 1.452 -13.125 1 96.12 82 ARG A O 1
ATOM 640 N N . LYS A 1 83 ? 17.609 2.578 -15.039 1 96.06 83 LYS A N 1
ATOM 641 C CA . LYS A 1 83 ? 18.922 3.014 -14.594 1 96.06 83 LYS A CA 1
ATOM 642 C C . LYS A 1 83 ? 19.109 4.516 -14.781 1 96.06 83 LYS A C 1
ATOM 644 O O . LYS A 1 83 ? 18.688 5.07 -15.805 1 96.06 83 LYS A O 1
ATOM 649 N N . ALA A 1 84 ? 19.672 5.137 -13.797 1 96.56 84 ALA A N 1
ATOM 650 C CA . ALA A 1 84 ? 20.016 6.555 -13.82 1 96.56 84 ALA A CA 1
ATOM 651 C C . ALA A 1 84 ? 21.016 6.898 -12.703 1 96.56 84 ALA A C 1
ATOM 653 O O . ALA A 1 84 ? 21.203 6.113 -11.773 1 96.56 84 ALA A O 1
ATOM 654 N N . GLU A 1 85 ? 21.672 8.008 -12.812 1 95.81 85 GLU A N 1
ATOM 655 C CA . GLU A 1 85 ? 22.562 8.484 -11.766 1 95.81 85 GLU A CA 1
ATOM 656 C C . GLU A 1 85 ? 21.797 8.773 -10.477 1 95.81 85 GLU A C 1
ATOM 658 O O . GLU A 1 85 ? 22.266 8.469 -9.383 1 95.81 85 GLU A O 1
ATOM 663 N N . ASN A 1 86 ? 20.672 9.328 -10.641 1 96.06 86 ASN A N 1
ATOM 664 C CA . ASN A 1 86 ? 19.766 9.633 -9.547 1 96.06 86 ASN A CA 1
ATOM 665 C C . ASN A 1 86 ? 18.531 8.719 -9.578 1 96.06 86 ASN A C 1
ATOM 667 O O . ASN A 1 86 ? 17.812 8.68 -10.578 1 96.06 86 ASN A O 1
ATOM 671 N N . ARG A 1 87 ? 18.344 8.078 -8.43 1 96.06 87 ARG A N 1
ATOM 672 C CA . ARG A 1 87 ? 17.234 7.133 -8.336 1 96.06 87 ARG A CA 1
ATOM 673 C C . ARG A 1 87 ? 15.898 7.816 -8.641 1 96.06 87 ARG A C 1
ATOM 675 O O . ARG A 1 87 ? 14.969 7.18 -9.141 1 96.06 87 ARG A O 1
ATOM 682 N N . LEU A 1 88 ? 15.797 9.117 -8.422 1 97.25 88 LEU A N 1
ATOM 683 C CA . LEU A 1 88 ? 14.57 9.883 -8.656 1 97.25 88 LEU A CA 1
ATOM 684 C C . LEU A 1 88 ? 14.273 10 -10.141 1 97.25 88 LEU A C 1
ATOM 686 O O . LEU A 1 88 ? 13.172 10.391 -10.531 1 97.25 88 LEU A O 1
ATOM 690 N N . GLU A 1 89 ? 15.258 9.586 -10.93 1 97.31 89 GLU A N 1
ATOM 691 C CA . GLU A 1 89 ? 15.07 9.625 -12.375 1 97.31 89 GLU A CA 1
ATOM 692 C C . GLU A 1 89 ? 14.805 8.234 -12.938 1 97.31 89 GLU A C 1
ATOM 694 O O . GLU A 1 89 ? 14.961 8 -14.141 1 97.31 89 GLU A O 1
ATOM 699 N N . THR A 1 90 ? 14.469 7.336 -12.117 1 97.94 90 THR A N 1
ATOM 700 C CA . THR A 1 90 ? 14.047 5.996 -12.5 1 97.94 90 THR A CA 1
ATOM 701 C C . THR A 1 90 ? 12.578 5.77 -12.156 1 97.94 90 THR A C 1
ATOM 703 O O . THR A 1 90 ? 11.969 6.578 -11.461 1 97.94 90 THR A O 1
ATOM 706 N N . LYS A 1 91 ? 11.953 4.695 -12.609 1 97.81 91 LYS A N 1
ATOM 707 C CA . LYS A 1 91 ? 10.547 4.41 -12.383 1 97.81 91 LYS A CA 1
ATOM 708 C C . LYS A 1 91 ? 10.297 3.973 -10.938 1 97.81 91 LYS A C 1
ATOM 710 O O . LYS A 1 91 ? 9.18 4.074 -10.438 1 97.81 91 LYS A O 1
ATOM 715 N N . TYR A 1 92 ? 11.289 3.57 -10.148 1 97.38 92 TYR A N 1
ATOM 716 C CA . TYR A 1 92 ? 11.156 2.76 -8.945 1 97.38 92 TYR A CA 1
ATOM 717 C C . TYR A 1 92 ? 10.508 3.561 -7.816 1 97.38 92 TYR A C 1
ATOM 719 O O . TYR A 1 92 ? 9.641 3.047 -7.102 1 97.38 92 TYR A O 1
ATOM 727 N N . PRO A 1 93 ? 10.805 4.824 -7.715 1 98.25 93 PRO A N 1
ATOM 728 C CA . PRO A 1 93 ? 10.148 5.562 -6.637 1 98.25 93 PRO A CA 1
ATOM 729 C C . PRO A 1 93 ? 8.672 5.832 -6.922 1 98.25 93 PRO A C 1
ATOM 731 O O . PRO A 1 93 ? 7.926 6.23 -6.023 1 98.25 93 PRO A O 1
ATOM 734 N N . TYR A 1 94 ? 8.18 5.5 -8.164 1 98.69 94 TYR A N 1
ATOM 735 C CA . TYR A 1 94 ? 6.902 6.074 -8.562 1 98.69 94 TYR A CA 1
ATOM 736 C C . TYR A 1 94 ? 5.918 4.98 -8.969 1 98.69 94 TYR A C 1
ATOM 738 O O . TYR A 1 94 ? 4.711 5.109 -8.75 1 98.69 94 TYR A O 1
ATOM 746 N N . VAL A 1 95 ? 6.398 3.941 -9.539 1 98.62 95 VAL A N 1
ATOM 747 C CA . VAL A 1 95 ? 5.535 2.951 -10.172 1 98.62 95 VAL A CA 1
ATOM 748 C C . VAL A 1 95 ? 4.719 2.225 -9.109 1 98.62 95 VAL A C 1
ATOM 750 O O . VAL A 1 95 ? 5.238 1.87 -8.047 1 98.62 95 VAL A O 1
ATOM 753 N N . CYS A 1 96 ? 3.441 2.1 -9.344 1 98.81 96 CYS A N 1
ATOM 754 C CA . CYS A 1 96 ? 2.568 1.257 -8.539 1 98.81 96 CYS A CA 1
ATOM 755 C C . CYS A 1 96 ? 2.545 -0.172 -9.062 1 98.81 96 CYS A C 1
ATOM 757 O O . CYS A 1 96 ? 2.328 -0.393 -10.258 1 98.81 96 CYS A O 1
ATOM 759 N N . HIS A 1 97 ? 2.725 -1.093 -8.172 1 98.81 97 HIS A N 1
ATOM 760 C CA . HIS A 1 97 ? 2.723 -2.488 -8.602 1 98.81 97 HIS A CA 1
ATOM 761 C C . HIS A 1 97 ? 1.303 -2.992 -8.828 1 98.81 97 HIS A C 1
ATOM 763 O O . HIS A 1 97 ? 0.335 -2.334 -8.445 1 98.81 97 HIS A O 1
ATOM 769 N N . ALA A 1 98 ? 1.224 -4.152 -9.516 1 98.88 98 ALA A N 1
ATOM 770 C CA . ALA A 1 98 ? -0.054 -4.738 -9.906 1 98.88 98 ALA A CA 1
ATOM 771 C C . ALA A 1 98 ? -0.901 -5.078 -8.688 1 98.88 98 ALA A C 1
ATOM 773 O O . ALA A 1 98 ? -2.117 -4.871 -8.688 1 98.88 98 ALA A O 1
ATOM 774 N N . GLU A 1 99 ? -0.232 -5.605 -7.637 1 98.88 99 GLU A N 1
ATOM 775 C CA . GLU A 1 99 ? -0.936 -6.004 -6.422 1 98.88 99 GLU A CA 1
ATOM 776 C C . GLU A 1 99 ? -1.589 -4.801 -5.742 1 98.88 99 GLU A C 1
ATOM 778 O O . GLU A 1 99 ? -2.75 -4.867 -5.332 1 98.88 99 GLU A O 1
ATOM 783 N N . LEU A 1 100 ? -0.803 -3.742 -5.602 1 98.88 100 LEU A N 1
ATOM 784 C CA . LEU A 1 100 ? -1.344 -2.51 -5.043 1 98.88 100 LEU A CA 1
ATOM 785 C C . LEU A 1 100 ? -2.594 -2.072 -5.801 1 98.88 100 LEU A C 1
ATOM 787 O O . LEU A 1 100 ? -3.643 -1.841 -5.191 1 98.88 100 LEU A O 1
ATOM 791 N N . ASN A 1 101 ? -2.535 -2.066 -7.074 1 98.88 101 ASN A N 1
ATOM 792 C CA . ASN A 1 101 ? -3.648 -1.596 -7.891 1 98.88 101 ASN A CA 1
ATOM 793 C C . ASN A 1 101 ? -4.836 -2.555 -7.828 1 98.88 101 ASN A C 1
ATOM 795 O O . ASN A 1 101 ? -5.988 -2.123 -7.859 1 98.88 101 ASN A O 1
ATOM 799 N N . ALA A 1 102 ? -4.586 -3.85 -7.801 1 98.88 102 ALA A N 1
ATOM 800 C CA . ALA A 1 102 ? -5.68 -4.809 -7.676 1 98.88 102 ALA A CA 1
ATOM 801 C C . ALA A 1 102 ? -6.441 -4.605 -6.367 1 98.88 102 ALA A C 1
ATOM 803 O O . ALA A 1 102 ? -7.672 -4.633 -6.348 1 98.88 102 ALA A O 1
ATOM 804 N N . ILE A 1 103 ? -5.668 -4.359 -5.297 1 98.69 103 ILE A N 1
ATOM 805 C CA . ILE A 1 103 ? -6.266 -4.203 -3.975 1 98.69 103 ILE A CA 1
ATOM 806 C C . ILE A 1 103 ? -6.988 -2.861 -3.891 1 98.69 103 ILE A C 1
ATOM 808 O O . ILE A 1 103 ? -8.086 -2.771 -3.33 1 98.69 103 ILE A O 1
ATOM 812 N N . MET A 1 104 ? -6.406 -1.841 -4.48 1 98.06 104 MET A N 1
ATOM 813 C CA . MET A 1 104 ? -6.992 -0.507 -4.398 1 98.06 104 MET A CA 1
ATOM 814 C C . MET A 1 104 ? -8.219 -0.398 -5.301 1 98.06 104 MET A C 1
ATOM 816 O O . MET A 1 104 ? -9.102 0.422 -5.055 1 98.06 104 MET A O 1
ATOM 820 N N . ASN A 1 105 ? -8.344 -1.26 -6.328 1 96.19 105 ASN A N 1
ATOM 821 C CA . ASN A 1 105 ? -9.43 -1.197 -7.297 1 96.19 105 ASN A CA 1
ATOM 822 C C . ASN A 1 105 ? -10.508 -2.232 -6.996 1 96.19 105 ASN A C 1
ATOM 824 O O . ASN A 1 105 ? -11.359 -2.51 -7.84 1 96.19 105 ASN A O 1
ATOM 828 N N . LYS A 1 106 ? -10.461 -2.74 -5.852 1 96.62 106 LYS A N 1
ATOM 829 C CA . LYS A 1 106 ? -11.398 -3.809 -5.531 1 96.62 106 LYS A CA 1
ATOM 830 C C . LYS A 1 106 ? -12.844 -3.344 -5.723 1 96.62 106 LYS A C 1
ATOM 832 O O . LYS A 1 106 ? -13.164 -2.186 -5.453 1 96.62 106 LYS A O 1
ATOM 837 N N . THR A 1 107 ? -13.711 -4.301 -6.098 1 94.06 107 THR A N 1
ATOM 838 C CA . THR A 1 107 ? -15.125 -4.027 -6.336 1 94.06 107 THR A CA 1
ATOM 839 C C . THR A 1 107 ? -15.977 -4.52 -5.168 1 94.06 107 THR A C 1
ATOM 841 O O . THR A 1 107 ? -17.203 -4.359 -5.172 1 94.06 107 THR A O 1
ATOM 844 N N . SER A 1 108 ? -15.43 -5.109 -4.262 1 93 108 SER A N 1
ATOM 845 C CA . SER A 1 108 ? -16.094 -5.602 -3.062 1 93 108 SER A CA 1
ATOM 846 C C . SER A 1 108 ? -15.742 -4.754 -1.844 1 93 108 SER A C 1
ATOM 848 O O . SER A 1 108 ? -14.867 -3.889 -1.915 1 93 108 SER A O 1
ATOM 850 N N . MET A 1 109 ? -16.5 -4.941 -0.751 1 90.25 109 MET A N 1
ATOM 851 C CA . MET A 1 109 ? -16.234 -4.184 0.469 1 90.25 109 MET A CA 1
ATOM 852 C C . MET A 1 109 ? -14.836 -4.461 0.987 1 90.25 109 MET A C 1
ATOM 854 O O . MET A 1 109 ? -14.148 -3.549 1.456 1 90.25 109 MET A O 1
ATOM 858 N N . ASP A 1 110 ? -14.492 -5.707 0.973 1 94.81 110 ASP A N 1
ATOM 859 C CA . ASP A 1 110 ? -13.148 -6.133 1.352 1 94.81 110 ASP A CA 1
ATOM 860 C C . ASP A 1 110 ? -12.695 -7.336 0.524 1 94.81 110 ASP A C 1
ATOM 862 O O . ASP A 1 110 ? -13.438 -7.816 -0.336 1 94.81 110 ASP A O 1
ATOM 866 N N . VAL A 1 111 ? -11.414 -7.773 0.815 1 97.88 111 VAL A N 1
ATOM 867 C CA . VAL A 1 111 ? -10.891 -8.938 0.101 1 97.88 111 VAL A CA 1
ATOM 868 C C . VAL A 1 111 ? -10.383 -9.969 1.102 1 97.88 111 VAL A C 1
ATOM 870 O O . VAL A 1 111 ? -9.398 -10.656 0.843 1 97.88 111 VAL A O 1
ATOM 873 N N . LYS A 1 112 ? -11.047 -9.984 2.234 1 97.88 112 LYS A N 1
ATOM 874 C CA . LYS A 1 112 ? -10.672 -10.945 3.27 1 97.88 112 LYS A CA 1
ATOM 875 C C . LYS A 1 112 ? -10.906 -12.383 2.799 1 97.88 112 LYS A C 1
ATOM 877 O O . LYS A 1 112 ? -11.969 -12.703 2.279 1 97.88 112 LYS A O 1
ATOM 882 N N . GLY A 1 113 ? -9.852 -13.164 2.943 1 98.31 113 GLY A N 1
ATOM 883 C CA . GLY A 1 113 ? -9.961 -14.578 2.615 1 98.31 113 GLY A CA 1
ATOM 884 C C . GLY A 1 113 ? -9.766 -14.859 1.139 1 98.31 113 GLY A C 1
ATOM 885 O O . GLY A 1 113 ? -9.797 -16.016 0.717 1 98.31 113 GLY A O 1
ATOM 886 N N . CYS A 1 114 ? -9.469 -13.906 0.365 1 98.62 114 CYS A N 1
ATOM 887 C CA . CYS A 1 114 ? -9.398 -14.062 -1.083 1 98.62 114 CYS A CA 1
ATOM 888 C C . CYS A 1 114 ? -8.039 -14.625 -1.502 1 98.62 114 CYS A C 1
ATOM 890 O O . CYS A 1 114 ? -7.137 -14.758 -0.676 1 98.62 114 CYS A O 1
ATOM 892 N N . THR A 1 115 ? -7.992 -14.984 -2.799 1 98.62 115 THR A N 1
ATOM 893 C CA . THR A 1 115 ? -6.766 -15.391 -3.473 1 98.62 115 THR A CA 1
ATOM 894 C C . THR A 1 115 ? -6.312 -14.328 -4.469 1 98.62 115 THR A C 1
ATOM 896 O O . THR A 1 115 ? -7.125 -13.805 -5.234 1 98.62 115 THR A O 1
ATOM 899 N N . ILE A 1 116 ? -5.059 -14.023 -4.363 1 98.81 116 ILE A N 1
ATOM 900 C CA . ILE A 1 116 ? -4.516 -13.125 -5.379 1 98.81 116 ILE A CA 1
ATOM 901 C C . ILE A 1 116 ? -3.604 -13.906 -6.32 1 98.81 116 ILE A C 1
ATOM 903 O O . ILE A 1 116 ? -2.73 -14.648 -5.875 1 98.81 116 ILE A O 1
ATOM 907 N N . TYR A 1 117 ? -3.896 -13.82 -7.621 1 98.19 117 TYR A N 1
ATOM 908 C CA . TYR A 1 117 ? -3.053 -14.344 -8.695 1 98.19 117 TYR A CA 1
ATOM 909 C C . TYR A 1 117 ? -2.16 -13.242 -9.266 1 98.19 117 TYR A C 1
ATOM 911 O O . TYR A 1 117 ? -2.648 -12.188 -9.664 1 98.19 117 TYR A O 1
ATOM 919 N N . VAL A 1 118 ? -0.862 -13.477 -9.273 1 98.25 118 VAL A N 1
ATOM 920 C CA . VAL A 1 118 ? 0.058 -12.438 -9.727 1 98.25 118 VAL A CA 1
ATOM 921 C C . VAL A 1 118 ? 1.101 -13.047 -10.664 1 98.25 118 VAL A C 1
ATOM 923 O O . VAL A 1 118 ? 1.564 -14.172 -10.445 1 98.25 118 VAL A O 1
ATOM 926 N N . THR A 1 119 ? 1.494 -12.281 -11.648 1 97.12 119 THR A N 1
ATOM 927 C CA . THR A 1 119 ? 2.373 -12.836 -12.672 1 97.12 119 THR A CA 1
ATOM 928 C C . THR A 1 119 ? 3.822 -12.852 -12.195 1 97.12 119 THR A C 1
ATOM 930 O O . THR A 1 119 ? 4.652 -13.594 -12.727 1 97.12 119 THR A O 1
ATOM 933 N N . LEU A 1 120 ? 4.184 -12.031 -11.273 1 96.88 120 LEU A N 1
ATOM 934 C CA . LEU A 1 120 ? 5.504 -11.953 -10.656 1 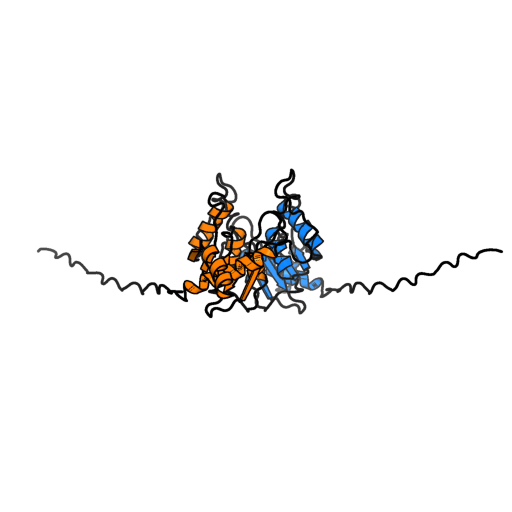96.88 120 LEU A CA 1
ATOM 935 C C . LEU A 1 120 ? 5.395 -11.969 -9.141 1 96.88 120 LEU A C 1
ATOM 937 O O . LEU A 1 120 ? 4.535 -11.297 -8.562 1 96.88 120 LEU A O 1
ATOM 941 N N . TYR A 1 121 ? 6.223 -12.711 -8.484 1 97.69 121 TYR A N 1
ATOM 942 C CA . TYR A 1 121 ? 6.188 -12.828 -7.031 1 97.69 121 TYR A CA 1
ATOM 943 C C . TYR A 1 121 ? 6.199 -11.453 -6.375 1 97.69 121 TYR A C 1
ATOM 945 O O . TYR A 1 121 ? 6.992 -10.586 -6.75 1 97.69 121 TYR A O 1
ATOM 953 N N . PRO A 1 122 ? 5.363 -11.242 -5.344 1 98.31 122 PRO A N 1
ATOM 954 C CA . PRO A 1 122 ? 5.211 -9.906 -4.77 1 98.31 122 PRO A CA 1
ATOM 955 C C . PRO A 1 122 ? 6.461 -9.438 -4.027 1 98.31 122 PRO A C 1
ATOM 957 O O . PRO A 1 122 ? 7.16 -10.242 -3.412 1 98.31 122 PRO A O 1
ATOM 960 N N . CYS A 1 123 ? 6.754 -8.141 -4.059 1 98 123 CYS A N 1
ATOM 961 C CA . CYS A 1 123 ? 7.781 -7.539 -3.221 1 98 123 CYS A CA 1
ATOM 962 C C . CYS A 1 123 ? 7.293 -7.379 -1.787 1 98 123 CYS A C 1
ATOM 964 O O . CYS A 1 123 ? 6.141 -7.688 -1.482 1 98 123 CYS A O 1
ATOM 966 N N . ASN A 1 124 ? 8.133 -6.891 -0.917 1 98.56 124 ASN A N 1
ATOM 967 C CA . ASN A 1 124 ? 7.762 -6.777 0.489 1 98.56 124 ASN A CA 1
ATOM 968 C C . ASN A 1 124 ? 6.695 -5.707 0.702 1 98.56 124 ASN A C 1
ATOM 970 O O . ASN A 1 124 ? 5.836 -5.844 1.574 1 98.56 124 ASN A O 1
ATOM 974 N N . GLU A 1 125 ? 6.715 -4.613 -0.044 1 98.44 125 GLU A N 1
ATOM 975 C CA . GLU A 1 125 ? 5.688 -3.586 0.096 1 98.44 125 GLU A CA 1
ATOM 976 C C . GLU A 1 125 ? 4.309 -4.125 -0.273 1 98.44 125 GLU A C 1
ATOM 978 O O . GLU A 1 125 ? 3.332 -3.891 0.441 1 98.44 125 GLU A O 1
ATOM 983 N N . CYS A 1 126 ? 4.254 -4.871 -1.302 1 98.81 126 CYS A N 1
ATOM 984 C CA . CYS A 1 126 ? 2.986 -5.465 -1.717 1 98.81 126 CYS A CA 1
ATOM 985 C C . CYS A 1 126 ? 2.586 -6.602 -0.784 1 98.81 126 CYS A C 1
ATOM 987 O O . CYS A 1 126 ? 1.398 -6.824 -0.545 1 98.81 126 CYS A O 1
ATOM 989 N N . ALA A 1 127 ? 3.572 -7.293 -0.247 1 98.81 127 ALA A N 1
ATOM 990 C CA . ALA A 1 127 ? 3.264 -8.312 0.752 1 98.81 127 ALA A CA 1
ATOM 991 C C . ALA A 1 127 ? 2.543 -7.703 1.952 1 98.81 127 ALA A C 1
ATOM 993 O O . ALA A 1 127 ? 1.572 -8.273 2.455 1 98.81 127 ALA A O 1
ATOM 994 N N . LYS A 1 128 ? 3.006 -6.562 2.428 1 98.81 128 LYS A N 1
ATOM 995 C CA . LYS A 1 128 ? 2.338 -5.863 3.521 1 98.81 128 LYS A CA 1
ATOM 996 C C . LYS A 1 128 ? 0.885 -5.555 3.17 1 98.81 128 LYS A C 1
ATOM 998 O O . LYS A 1 128 ? -0.012 -5.738 3.994 1 98.81 128 LYS A O 1
ATOM 1003 N N . LEU A 1 129 ? 0.654 -5.102 1.959 1 98.88 129 LEU A N 1
ATOM 1004 C CA . LEU A 1 129 ? -0.699 -4.801 1.503 1 98.88 129 LEU A CA 1
ATOM 1005 C C . LEU A 1 129 ? -1.558 -6.062 1.48 1 98.88 129 LEU A C 1
ATOM 1007 O O . LEU A 1 129 ? -2.715 -6.035 1.904 1 98.88 129 LEU A O 1
ATOM 1011 N N . ILE A 1 130 ? -0.981 -7.109 0.957 1 98.88 130 ILE A N 1
ATOM 1012 C CA . ILE A 1 130 ? -1.683 -8.383 0.875 1 98.88 130 ILE A CA 1
ATOM 1013 C C . ILE A 1 130 ? -2.119 -8.828 2.271 1 98.88 130 ILE A C 1
ATOM 1015 O O . ILE A 1 130 ? -3.287 -9.156 2.486 1 98.88 130 ILE A O 1
ATOM 1019 N N . ILE A 1 131 ? -1.214 -8.742 3.199 1 98.81 131 ILE A N 1
ATOM 1020 C CA . ILE A 1 131 ? -1.5 -9.164 4.566 1 98.81 131 ILE A CA 1
ATOM 1021 C C . ILE A 1 131 ? -2.562 -8.258 5.176 1 98.81 131 ILE A C 1
ATOM 1023 O O . ILE A 1 131 ? -3.559 -8.734 5.723 1 98.81 131 ILE A O 1
ATOM 1027 N N . GLN A 1 132 ? -2.406 -6.953 5.078 1 98.75 132 GLN A N 1
ATOM 1028 C CA . GLN A 1 132 ? -3.299 -5.992 5.723 1 98.75 132 GLN A CA 1
ATOM 1029 C C . GLN A 1 132 ? -4.691 -6.031 5.102 1 98.75 132 GLN A C 1
ATOM 1031 O O . GLN A 1 132 ? -5.676 -5.672 5.75 1 98.75 132 GLN A O 1
ATOM 1036 N N . SER A 1 133 ? -4.789 -6.48 3.85 1 98.44 133 SER A N 1
ATOM 1037 C CA . SER A 1 133 ? -6.082 -6.52 3.174 1 98.44 133 SER A CA 1
ATOM 1038 C C . SER A 1 133 ? -6.875 -7.762 3.564 1 98.44 133 SER A C 1
ATOM 1040 O O . SER A 1 133 ? -8.078 -7.844 3.307 1 98.44 133 SER A O 1
ATOM 1042 N N . GLY A 1 134 ? -6.168 -8.758 4.102 1 98.44 134 GLY A N 1
ATOM 1043 C CA . GLY A 1 134 ? -6.832 -9.961 4.559 1 98.44 134 GLY A CA 1
ATOM 1044 C C . GLY A 1 134 ? -6.805 -11.086 3.537 1 98.44 134 GLY A C 1
ATOM 1045 O O . GLY A 1 134 ? -7.473 -12.109 3.711 1 98.44 134 GLY A O 1
ATOM 1046 N N . ILE A 1 135 ? -6.098 -10.898 2.486 1 98.75 135 ILE A N 1
ATOM 1047 C CA . ILE A 1 135 ? -5.891 -11.961 1.51 1 98.75 135 ILE A CA 1
ATOM 1048 C C . ILE A 1 135 ? -5.156 -13.133 2.164 1 98.75 135 ILE A C 1
ATOM 1050 O O . ILE A 1 135 ? -4.23 -12.93 2.955 1 98.75 135 ILE A O 1
ATOM 1054 N N . ARG A 1 136 ? -5.512 -14.344 1.728 1 98.69 136 ARG A N 1
ATOM 1055 C CA . ARG A 1 136 ? -4.977 -15.484 2.465 1 98.69 136 ARG A CA 1
ATOM 1056 C C . ARG A 1 136 ? -4.141 -16.375 1.557 1 98.69 136 ARG A C 1
ATOM 1058 O O . ARG A 1 136 ? -3.402 -17.25 2.035 1 98.69 136 ARG A O 1
ATOM 1065 N N . HIS A 1 137 ? -4.316 -16.156 0.223 1 98.62 137 HIS A N 1
ATOM 1066 C CA . HIS A 1 137 ? -3.635 -17.031 -0.729 1 98.62 137 HIS A CA 1
ATOM 1067 C C . HIS A 1 137 ? -2.977 -16.219 -1.843 1 98.62 137 HIS A C 1
ATOM 1069 O O . HIS A 1 137 ? -3.6 -15.32 -2.414 1 98.62 137 HIS A O 1
ATOM 1075 N N . VAL A 1 138 ? -1.713 -16.625 -2.123 1 98.69 138 VAL A N 1
ATOM 1076 C CA . VAL A 1 138 ? -0.981 -16.031 -3.234 1 98.69 138 VAL A CA 1
ATOM 1077 C C . VAL A 1 138 ? -0.59 -17.109 -4.238 1 98.69 138 VAL A C 1
ATOM 1079 O O . VAL A 1 138 ? 0.055 -18.109 -3.875 1 98.69 138 VAL A O 1
ATOM 1082 N N . VAL A 1 139 ? -1.035 -16.953 -5.438 1 97.88 139 VAL A N 1
ATOM 1083 C CA . VAL A 1 139 ? -0.604 -17.781 -6.559 1 97.88 139 VAL A CA 1
ATOM 1084 C C . VAL A 1 139 ? 0.216 -16.953 -7.539 1 97.88 139 VAL A C 1
ATOM 1086 O O . VAL A 1 139 ? -0.257 -15.93 -8.039 1 97.88 139 VAL A O 1
ATOM 1089 N N . TYR A 1 140 ? 1.45 -17.359 -7.754 1 97 140 TYR A N 1
ATOM 1090 C CA . TYR A 1 140 ? 2.307 -16.547 -8.609 1 97 140 TYR A CA 1
ATOM 1091 C C . TYR A 1 140 ? 2.848 -17.375 -9.773 1 97 140 TYR A C 1
ATOM 1093 O O . TYR A 1 140 ? 2.932 -18.594 -9.695 1 97 140 TYR A O 1
ATOM 1101 N N . LEU A 1 141 ? 3.178 -16.688 -10.82 1 95 141 LEU A N 1
ATOM 1102 C CA . LEU A 1 141 ? 3.664 -17.344 -12.031 1 95 141 LEU A CA 1
ATOM 1103 C C . LEU A 1 141 ? 5.18 -17.516 -11.984 1 95 141 LEU A C 1
ATOM 1105 O O . LEU A 1 141 ? 5.699 -18.609 -12.227 1 95 141 LEU A O 1
ATOM 1109 N N . THR A 1 142 ? 5.898 -16.375 -11.695 1 93.81 142 THR A N 1
ATOM 1110 C CA . THR A 1 142 ? 7.355 -16.438 -11.672 1 93.81 142 THR A CA 1
ATOM 1111 C C . THR A 1 142 ? 7.902 -15.719 -10.445 1 93.81 142 THR A C 1
ATOM 1113 O O . THR A 1 142 ? 7.277 -14.789 -9.93 1 93.81 142 THR A O 1
ATOM 1116 N N . ASN A 1 143 ? 9 -16.188 -9.961 1 93.31 143 ASN A N 1
ATOM 1117 C CA . ASN A 1 143 ? 9.828 -15.531 -8.953 1 93.31 143 ASN A CA 1
ATOM 1118 C C . ASN A 1 143 ? 11.242 -15.266 -9.484 1 93.31 143 ASN A C 1
ATOM 1120 O O . ASN A 1 143 ? 12.164 -16.031 -9.219 1 93.31 143 ASN A O 1
ATOM 1124 N N . LYS A 1 144 ? 11.398 -14.258 -10.219 1 82.75 144 LYS A N 1
ATOM 1125 C CA . LYS A 1 144 ? 12.586 -13.992 -11.016 1 82.75 144 LYS A CA 1
ATOM 1126 C C . LYS A 1 144 ? 13.781 -13.656 -10.133 1 82.75 144 LYS A C 1
ATOM 1128 O O . LYS A 1 144 ? 14.914 -14.031 -10.445 1 82.75 144 LYS A O 1
ATOM 1133 N N . TYR A 1 145 ? 13.539 -12.984 -9 1 85.19 145 TYR A N 1
ATOM 1134 C CA . TYR A 1 145 ? 14.641 -12.469 -8.195 1 85.19 145 TYR A CA 1
ATOM 1135 C C . TYR A 1 145 ? 14.531 -12.938 -6.75 1 85.19 145 TYR A C 1
ATOM 1137 O O . TYR A 1 145 ? 14.375 -12.125 -5.832 1 85.19 145 TYR A O 1
ATOM 1145 N N . PRO A 1 146 ? 14.734 -14.25 -6.523 1 87.69 146 PRO A N 1
ATOM 1146 C CA . PRO A 1 146 ? 14.484 -14.797 -5.188 1 87.69 146 PRO A CA 1
ATOM 1147 C C . PRO A 1 146 ? 15.523 -14.352 -4.164 1 87.69 146 PRO A C 1
ATOM 1149 O O . PRO A 1 146 ? 15.25 -14.352 -2.961 1 87.69 146 PRO A O 1
ATOM 1152 N N . ASP A 1 147 ? 16.688 -13.766 -4.629 1 91.44 147 ASP A N 1
ATOM 1153 C CA . ASP A 1 147 ? 17.781 -13.492 -3.701 1 91.44 147 ASP A CA 1
ATOM 1154 C C . ASP A 1 147 ? 17.812 -12.008 -3.328 1 91.44 147 ASP A C 1
ATOM 1156 O O . ASP A 1 147 ? 18.609 -11.602 -2.484 1 91.44 147 ASP A O 1
ATOM 1160 N N . THR A 1 148 ? 16.922 -11.266 -3.939 1 94.06 148 THR A N 1
ATOM 1161 C CA . THR A 1 148 ? 16.891 -9.859 -3.566 1 94.06 148 THR A CA 1
ATOM 1162 C C . THR A 1 148 ? 16.359 -9.688 -2.146 1 94.06 148 THR A C 1
ATOM 1164 O O . THR A 1 148 ? 15.586 -10.516 -1.663 1 94.06 148 THR A O 1
ATOM 1167 N N . GLU A 1 149 ? 16.75 -8.641 -1.488 1 96.06 149 GLU A N 1
ATOM 1168 C CA . GLU A 1 149 ? 16.266 -8.328 -0.145 1 96.06 149 GLU A CA 1
ATOM 1169 C C . GLU A 1 149 ? 14.75 -8.188 -0.121 1 96.06 149 GLU A C 1
ATOM 1171 O O . GLU A 1 149 ? 14.094 -8.633 0.821 1 96.06 149 GLU A O 1
ATOM 1176 N N . GLU A 1 150 ? 14.227 -7.594 -1.155 1 96.19 150 GLU A N 1
ATOM 1177 C CA . GLU A 1 150 ? 12.789 -7.371 -1.252 1 96.19 150 GLU A CA 1
ATOM 1178 C C . GLU A 1 150 ? 12.023 -8.688 -1.291 1 96.19 150 GLU A C 1
ATOM 1180 O O . GLU A 1 150 ? 11.023 -8.859 -0.59 1 96.19 150 GLU A O 1
ATOM 1185 N N . THR A 1 151 ? 12.508 -9.656 -2.068 1 97.19 151 THR A N 1
ATOM 1186 C CA . THR A 1 151 ? 11.836 -10.945 -2.201 1 97.19 151 THR A CA 1
ATOM 1187 C C . THR A 1 151 ? 11.992 -11.766 -0.925 1 97.19 151 THR A C 1
ATOM 1189 O O . THR A 1 151 ? 11.039 -12.414 -0.481 1 97.19 151 THR A O 1
ATOM 1192 N N . GLN A 1 152 ? 13.141 -11.703 -0.34 1 97.88 152 GLN A N 1
ATOM 1193 C CA . GLN A 1 152 ? 13.352 -12.422 0.914 1 97.88 152 GLN A CA 1
ATOM 1194 C C . GLN A 1 152 ? 12.461 -11.875 2.021 1 97.88 152 GLN A C 1
ATOM 1196 O O . GLN A 1 152 ? 11.859 -12.641 2.777 1 97.88 152 GLN A O 1
ATOM 1201 N N . ALA A 1 153 ? 12.414 -10.57 2.125 1 98.31 153 ALA A N 1
ATOM 1202 C CA . ALA A 1 153 ? 11.523 -9.953 3.105 1 98.31 153 ALA A CA 1
ATOM 1203 C C . ALA A 1 153 ? 10.07 -10.328 2.842 1 98.31 153 ALA A C 1
ATOM 1205 O O . ALA A 1 153 ? 9.312 -10.594 3.779 1 98.31 153 ALA A O 1
ATOM 1206 N N . SER A 1 154 ? 9.711 -10.367 1.606 1 98.56 154 SER A N 1
ATOM 1207 C CA . SER A 1 154 ? 8.352 -10.742 1.22 1 98.56 154 SER A CA 1
ATOM 1208 C C . SER A 1 154 ? 8.031 -12.164 1.664 1 98.56 154 SER A C 1
ATOM 1210 O O . SER A 1 154 ? 6.973 -12.414 2.242 1 98.56 154 SER A O 1
ATOM 1212 N N . GLN A 1 155 ? 8.922 -13.023 1.42 1 97.94 155 GLN A N 1
ATOM 1213 C CA . GLN A 1 155 ? 8.734 -14.414 1.823 1 97.94 155 GLN A CA 1
ATOM 1214 C C . GLN A 1 155 ? 8.57 -14.531 3.336 1 97.94 155 GLN A C 1
ATOM 1216 O O . GLN A 1 155 ? 7.684 -15.234 3.818 1 97.94 155 GLN A O 1
ATOM 1221 N N . ARG A 1 156 ? 9.406 -13.852 4.07 1 98.06 156 ARG A N 1
ATOM 1222 C CA . ARG A 1 156 ? 9.32 -13.875 5.527 1 98.06 156 ARG A CA 1
ATOM 1223 C C . ARG A 1 156 ? 7.973 -13.328 5.996 1 98.06 156 ARG A C 1
ATOM 1225 O O . ARG A 1 156 ? 7.348 -13.891 6.895 1 98.06 156 ARG A O 1
ATOM 1232 N N . LEU A 1 157 ? 7.555 -12.266 5.371 1 98.75 157 LEU A N 1
ATOM 1233 C CA . LEU A 1 157 ? 6.289 -11.625 5.711 1 98.75 157 LEU A CA 1
ATOM 1234 C C . LEU A 1 157 ? 5.121 -12.57 5.477 1 98.75 157 LEU A C 1
ATOM 1236 O O . LEU A 1 157 ? 4.309 -12.805 6.375 1 98.75 157 LEU A O 1
ATOM 1240 N N . LEU A 1 158 ? 5.027 -13.094 4.273 1 98.62 158 LEU A N 1
ATOM 1241 C CA . LEU A 1 158 ? 3.908 -13.953 3.902 1 98.62 158 LEU A CA 1
ATOM 1242 C C . LEU A 1 158 ? 3.893 -15.227 4.746 1 98.62 158 LEU A C 1
ATOM 1244 O O . LEU A 1 158 ? 2.83 -15.664 5.195 1 98.62 158 LEU A O 1
ATOM 1248 N N . ASP A 1 159 ? 5.066 -15.734 5.023 1 98.38 159 ASP A N 1
ATOM 1249 C CA . ASP A 1 159 ? 5.172 -16.922 5.871 1 98.38 159 ASP A CA 1
ATOM 1250 C C . ASP A 1 159 ? 4.703 -16.625 7.293 1 98.38 159 ASP A C 1
ATOM 1252 O O . ASP A 1 159 ? 3.9 -17.359 7.855 1 98.38 159 ASP A O 1
ATOM 1256 N N . ALA A 1 160 ? 5.176 -15.602 7.863 1 98.44 160 ALA A N 1
ATOM 1257 C CA . ALA A 1 160 ? 4.852 -15.242 9.242 1 98.44 160 ALA A CA 1
ATOM 1258 C C . ALA A 1 160 ? 3.357 -14.984 9.406 1 98.44 160 ALA A C 1
ATOM 1260 O O . ALA A 1 160 ? 2.785 -15.266 10.461 1 98.44 160 ALA A O 1
ATOM 1261 N N . ALA A 1 161 ? 2.742 -14.445 8.359 1 98.5 161 ALA A N 1
ATOM 1262 C CA . ALA A 1 161 ? 1.325 -14.094 8.422 1 98.5 161 ALA A CA 1
ATOM 1263 C C . ALA A 1 161 ? 0.448 -15.297 8.102 1 98.5 161 ALA A C 1
ATOM 1265 O O . ALA A 1 161 ? -0.781 -15.203 8.133 1 98.5 161 ALA A O 1
ATOM 1266 N N . GLY A 1 162 ? 1.017 -16.375 7.715 1 98.12 162 GLY A N 1
ATOM 1267 C CA . GLY A 1 162 ? 0.271 -17.594 7.418 1 98.12 162 GLY A CA 1
ATOM 1268 C C . GLY A 1 162 ? -0.402 -17.562 6.059 1 98.12 162 GLY A C 1
ATOM 1269 O O . GLY A 1 162 ? -1.43 -18.203 5.855 1 98.12 162 GLY A O 1
ATOM 1270 N N . ILE A 1 163 ? 0.115 -16.781 5.176 1 98.62 163 ILE A N 1
ATOM 1271 C CA . ILE A 1 163 ? -0.416 -16.719 3.818 1 98.62 163 ILE A CA 1
ATOM 1272 C C . ILE A 1 163 ? 0.134 -17.875 2.992 1 98.62 163 ILE A C 1
ATOM 1274 O O . ILE A 1 163 ? 1.348 -18.094 2.938 1 98.62 163 ILE A O 1
ATOM 1278 N N . THR A 1 164 ? -0.742 -18.609 2.342 1 98.25 164 THR A N 1
ATOM 1279 C CA . THR A 1 164 ? -0.283 -19.703 1.488 1 98.25 164 THR A CA 1
ATOM 1280 C C . THR A 1 164 ? 0.271 -19.156 0.173 1 98.25 164 THR A C 1
ATOM 1282 O O . THR A 1 164 ? -0.268 -18.203 -0.387 1 98.25 164 THR A O 1
ATOM 1285 N N . GLN A 1 165 ? 1.363 -19.797 -0.267 1 97.56 165 GLN A N 1
ATOM 1286 C CA . GLN A 1 165 ? 2.01 -19.422 -1.517 1 97.56 165 GLN A CA 1
ATOM 1287 C C . GLN A 1 165 ? 2.182 -20.609 -2.441 1 97.56 165 GLN A C 1
ATOM 1289 O O . GLN A 1 165 ? 2.67 -21.672 -2.02 1 97.56 165 GLN A O 1
ATOM 1294 N N . ARG A 1 166 ? 1.756 -20.391 -3.68 1 95.31 166 ARG A N 1
ATOM 1295 C CA . ARG A 1 166 ? 1.909 -21.453 -4.656 1 95.31 166 ARG A CA 1
ATOM 1296 C C . ARG A 1 166 ? 2.314 -20.906 -6.02 1 95.31 166 ARG A C 1
ATOM 1298 O O . ARG A 1 166 ? 1.786 -19.891 -6.465 1 95.31 166 ARG A O 1
ATOM 1305 N N . GLN A 1 167 ? 3.266 -21.594 -6.613 1 93.12 167 GLN A N 1
ATOM 1306 C CA . GLN A 1 167 ? 3.664 -21.219 -7.973 1 93.12 167 GLN A CA 1
ATOM 1307 C C . GLN A 1 167 ? 2.854 -22 -9.008 1 93.12 167 GLN A C 1
ATOM 1309 O O . GLN A 1 167 ? 2.617 -23.203 -8.844 1 93.12 167 GLN A O 1
ATOM 1314 N N . ARG A 1 168 ? 2.377 -21.219 -10 1 86.5 168 ARG A N 1
ATOM 1315 C CA . ARG A 1 168 ? 1.719 -21.875 -11.133 1 86.5 168 ARG A CA 1
ATOM 1316 C C . ARG A 1 168 ? 2.475 -21.609 -12.43 1 86.5 168 ARG A C 1
ATOM 1318 O O . ARG A 1 168 ? 2.439 -20.484 -12.953 1 86.5 168 ARG A O 1
ATOM 1325 N N . ASN A 1 169 ? 3.441 -22.359 -12.938 1 65.81 169 ASN A N 1
ATOM 1326 C CA . ASN A 1 169 ? 4.383 -22.156 -14.031 1 65.81 169 ASN A CA 1
ATOM 1327 C C . ASN A 1 169 ? 3.678 -22.188 -15.391 1 65.81 169 ASN A C 1
ATOM 1329 O O . ASN A 1 169 ? 4.113 -21.531 -16.328 1 65.81 169 ASN A O 1
ATOM 1333 N N . ASP A 1 170 ? 2.82 -23.141 -15.773 1 60.12 170 ASP A N 1
ATOM 1334 C CA . ASP A 1 170 ? 2.598 -23.422 -17.188 1 60.12 170 ASP A CA 1
ATOM 1335 C C . ASP A 1 170 ? 1.391 -22.641 -17.719 1 60.12 170 ASP A C 1
ATOM 1337 O O . ASP A 1 170 ? 0.31 -23.203 -17.891 1 60.12 170 ASP A O 1
ATOM 1341 N N . PRO A 1 171 ? 1.561 -21.297 -17.703 1 54.25 171 PRO A N 1
ATOM 1342 C CA . PRO A 1 171 ? 0.439 -20.641 -18.375 1 54.25 171 PRO A CA 1
ATOM 1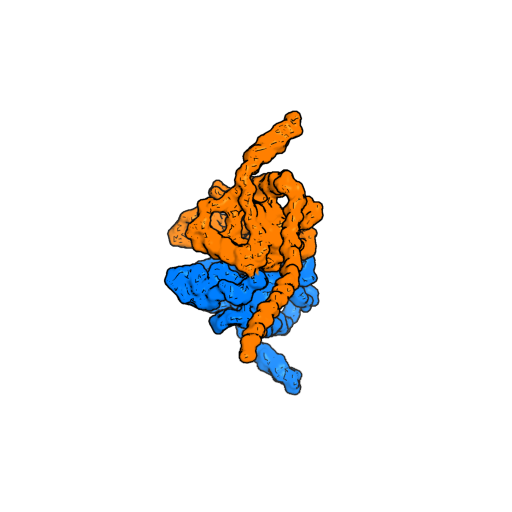343 C C . PRO A 1 171 ? 0.305 -21.062 -19.828 1 54.25 171 PRO A C 1
ATOM 1345 O O . PRO A 1 171 ? -0.778 -20.953 -20.422 1 54.25 171 PRO A O 1
ATOM 1348 N N . CYS A 1 172 ? 1.503 -21.234 -20.391 1 50.56 172 CYS A N 1
ATOM 1349 C CA . CYS A 1 172 ? 1.529 -21.531 -21.828 1 50.56 172 CYS A CA 1
ATOM 1350 C C . CYS A 1 172 ? 0.611 -22.703 -22.156 1 50.56 172 CYS A C 1
ATOM 1352 O O . CYS A 1 172 ? -0.059 -22.688 -23.188 1 50.56 172 CYS A O 1
ATOM 1354 N N . SER A 1 173 ? 0.726 -23.688 -21.453 1 50.5 173 SER A N 1
ATOM 1355 C CA . SER A 1 173 ? -0.25 -24.719 -21.812 1 50.5 173 SER A CA 1
ATOM 1356 C C . SER A 1 173 ? -1.675 -24.172 -21.719 1 50.5 173 SER A C 1
ATOM 1358 O O . SER A 1 173 ? -2.576 -24.672 -22.391 1 50.5 173 SER A O 1
ATOM 1360 N N . LEU A 1 174 ? -1.811 -23.125 -21.031 1 49.56 174 LEU A N 1
ATOM 1361 C CA . LEU A 1 174 ? -3.113 -22.516 -20.812 1 49.56 174 LEU A CA 1
ATOM 1362 C C . LEU A 1 174 ? -3.547 -21.688 -22.016 1 49.56 174 LEU A C 1
ATOM 1364 O O . LEU A 1 174 ? -4.695 -21.781 -22.453 1 49.56 174 LEU A O 1
ATOM 1368 N N . LEU A 1 175 ? -2.551 -20.734 -22.391 1 52.31 175 LEU A N 1
ATOM 1369 C CA . LEU A 1 175 ? -2.932 -19.906 -23.531 1 52.31 175 LEU A CA 1
ATOM 1370 C C . LEU A 1 175 ? -3.154 -20.766 -24.766 1 52.31 175 LEU A C 1
ATOM 1372 O O . LEU A 1 175 ? -4.02 -20.453 -25.594 1 52.31 175 LEU A O 1
ATOM 1376 N N . SER A 1 176 ? -2.295 -21.703 -24.891 1 51.62 176 SER A N 1
ATOM 1377 C CA . SER A 1 176 ? -2.541 -22.609 -26 1 51.62 176 SER A CA 1
ATOM 1378 C C . SER A 1 176 ? -3.889 -23.312 -25.844 1 51.62 176 SER A C 1
ATOM 1380 O O . SER A 1 176 ? -4.562 -23.594 -26.844 1 51.62 176 SER A O 1
ATOM 1382 N N . SER A 1 177 ? -4.238 -23.531 -24.719 1 45.72 177 SER A N 1
ATOM 1383 C CA . SER A 1 177 ? -5.52 -24.188 -24.516 1 45.72 177 SER A CA 1
ATOM 1384 C C . SER A 1 177 ? -6.68 -23.219 -24.75 1 45.72 177 SER A C 1
ATOM 1386 O O . SER A 1 177 ? -7.77 -23.641 -25.141 1 45.72 177 SER A O 1
ATOM 1388 N N . ILE A 1 178 ? -6.48 -22 -24.344 1 49.62 178 ILE A N 1
ATOM 1389 C CA . ILE A 1 178 ? -7.508 -21 -24.625 1 49.62 178 ILE A CA 1
ATOM 1390 C C . ILE A 1 178 ? -7.582 -20.75 -26.125 1 49.62 178 ILE A C 1
ATOM 1392 O O . ILE A 1 178 ? -8.672 -20.625 -26.688 1 49.62 178 ILE A O 1
ATOM 1396 N N . ASP A 1 179 ? -6.434 -20.562 -26.703 1 47.31 179 ASP A N 1
ATOM 1397 C CA . ASP A 1 179 ? -6.445 -20.406 -28.156 1 47.31 179 ASP A CA 1
ATOM 1398 C C . ASP A 1 179 ? -6.98 -21.672 -28.828 1 47.31 179 ASP A C 1
ATOM 1400 O O . ASP A 1 179 ? -7.66 -21.578 -29.859 1 47.31 179 ASP A O 1
ATOM 1404 N N . SER A 1 180 ? -6.699 -22.797 -28.266 1 44.56 180 SER A N 1
ATOM 1405 C CA . SER A 1 180 ? -7.109 -24 -28.984 1 44.56 180 SER A CA 1
ATOM 1406 C C . SER A 1 180 ? -8.617 -24.219 -28.875 1 44.56 180 SER A C 1
ATOM 1408 O O . SER A 1 180 ? -9.203 -24.922 -29.703 1 44.56 180 SER A O 1
ATOM 1410 N N . SER A 1 181 ? -9.211 -23.859 -27.734 1 41.75 181 SER A N 1
ATOM 1411 C CA . SER A 1 181 ? -10.641 -24.156 -27.688 1 41.75 181 SER A CA 1
ATOM 1412 C C . SER A 1 181 ? -11.43 -23.172 -28.547 1 41.75 181 SER A C 1
ATOM 1414 O O . SER A 1 181 ? -12.641 -23.297 -28.688 1 41.75 181 SER A O 1
ATOM 1416 N N . ALA A 1 182 ? -10.844 -22.062 -28.938 1 38.09 182 ALA A N 1
ATOM 1417 C CA . ALA A 1 182 ? -11.523 -21.141 -29.844 1 38.09 182 ALA A CA 1
ATOM 1418 C C . ALA A 1 182 ? -11.445 -21.641 -31.281 1 38.09 182 ALA A C 1
ATOM 1420 O O . ALA A 1 182 ? -12.016 -21.031 -32.188 1 38.09 182 ALA A O 1
ATOM 1421 N N . GLU A 1 183 ? -10.68 -22.609 -31.469 1 32.16 183 GLU A N 1
ATOM 1422 C CA . GLU A 1 183 ? -10.914 -23.188 -32.781 1 32.16 183 GLU A CA 1
ATOM 1423 C C . GLU A 1 183 ? -12.086 -24.156 -32.781 1 32.16 183 GLU A C 1
ATOM 1425 O O . GLU A 1 183 ? -12.273 -24.891 -31.812 1 32.16 183 GLU A O 1
ATOM 1430 N N . MET B 1 1 ? -3.311 52.531 -49.906 1 28.09 1 MET B N 1
ATOM 1431 C CA . MET B 1 1 ? -4.406 51.75 -49.312 1 28.09 1 MET B CA 1
ATOM 1432 C C . MET B 1 1 ? -3.934 50.969 -48.094 1 28.09 1 MET B C 1
ATOM 1434 O O . MET B 1 1 ? -3.051 50.125 -48.188 1 28.09 1 MET B O 1
ATOM 1438 N N . SER B 1 2 ? -4.055 51.594 -46.875 1 28.11 2 SER B N 1
ATOM 1439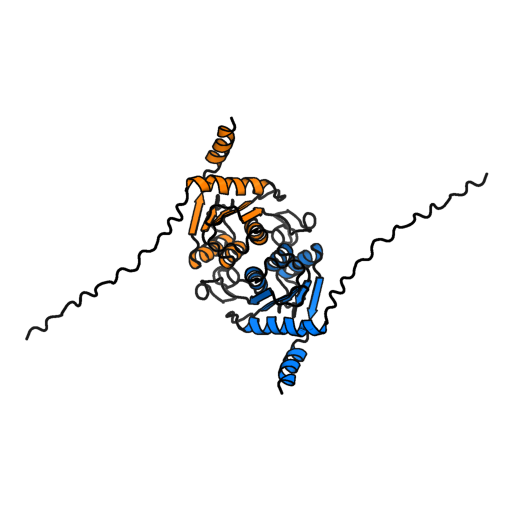 C CA . SER B 1 2 ? -3.547 51.375 -45.531 1 28.11 2 SER B CA 1
ATOM 1440 C C . SER B 1 2 ? -4.215 50.188 -44.875 1 28.11 2 SER B C 1
ATOM 1442 O O . SER B 1 2 ? -5.445 50.125 -44.781 1 28.11 2 SER B O 1
ATOM 1444 N N . SER B 1 3 ? -3.705 49 -45.062 1 27.66 3 SER B N 1
ATOM 1445 C CA . SER B 1 3 ? -4.184 47.719 -44.594 1 27.66 3 SER B CA 1
ATOM 1446 C C . SER B 1 3 ? -4.352 47.688 -43.094 1 27.66 3 SER B C 1
ATOM 1448 O O . SER B 1 3 ? -3.371 47.812 -42.344 1 27.66 3 SER B O 1
ATOM 1450 N N . LYS B 1 4 ? -5.523 48.125 -42.562 1 26.3 4 LYS B N 1
ATOM 1451 C CA . LYS B 1 4 ? -5.918 48.156 -41.156 1 26.3 4 LYS B CA 1
ATOM 1452 C C . LYS B 1 4 ? -5.84 46.781 -40.531 1 26.3 4 LYS B C 1
ATOM 1454 O O . LYS B 1 4 ? -6.48 45.844 -41 1 26.3 4 LYS B O 1
ATOM 1459 N N . ARG B 1 5 ? -4.785 46.469 -39.75 1 25.75 5 ARG B N 1
ATOM 1460 C CA . ARG B 1 5 ? -4.523 45.344 -38.906 1 25.75 5 ARG B CA 1
ATOM 1461 C C . ARG B 1 5 ? -5.621 45.188 -37.844 1 25.75 5 ARG B C 1
ATOM 1463 O O . ARG B 1 5 ? -5.781 46.031 -36.969 1 25.75 5 ARG B O 1
ATOM 1470 N N . LYS B 1 6 ? -6.82 44.75 -38.281 1 27.41 6 LYS B N 1
ATOM 1471 C CA . LYS B 1 6 ? -7.867 44.5 -37.281 1 27.41 6 LYS B CA 1
ATOM 1472 C C . LYS B 1 6 ? -7.363 43.594 -36.156 1 27.41 6 LYS B C 1
ATOM 1474 O O . LYS B 1 6 ? -6.777 42.531 -36.406 1 27.41 6 LYS B O 1
ATOM 1479 N N . HIS B 1 7 ? -7.004 44.188 -35.031 1 24.5 7 HIS B N 1
ATOM 1480 C CA . HIS B 1 7 ? -6.719 43.594 -33.75 1 24.5 7 HIS B CA 1
ATOM 1481 C C . HIS B 1 7 ? -7.859 42.688 -33.281 1 24.5 7 HIS B C 1
ATOM 1483 O O . HIS B 1 7 ? -8.984 43.156 -33.094 1 24.5 7 HIS B O 1
ATOM 1489 N N . ASN B 1 8 ? -8.062 41.562 -33.906 1 26.89 8 ASN B N 1
ATOM 1490 C CA . ASN B 1 8 ? -9.055 40.625 -33.375 1 26.89 8 ASN B CA 1
ATOM 1491 C C . ASN B 1 8 ? -8.891 40.406 -31.875 1 26.89 8 ASN B C 1
ATOM 1493 O O . ASN B 1 8 ? -7.848 39.938 -31.422 1 26.89 8 ASN B O 1
ATOM 1497 N N . GLU B 1 9 ? -9.492 41.25 -31.078 1 27.69 9 GLU B N 1
ATOM 1498 C CA . GLU B 1 9 ? -9.633 41.062 -29.641 1 27.69 9 GLU B CA 1
ATOM 1499 C C . GLU B 1 9 ? -10.172 39.688 -29.312 1 27.69 9 GLU B C 1
ATOM 1501 O O . GLU B 1 9 ? -11.281 39.312 -29.719 1 27.69 9 GLU B O 1
ATOM 1506 N N . ILE B 1 10 ? -9.359 38.688 -29.328 1 30.3 10 ILE B N 1
ATOM 1507 C CA . ILE B 1 10 ? -9.703 37.344 -28.844 1 30.3 10 ILE B CA 1
ATOM 1508 C C . ILE B 1 10 ? -10.422 37.438 -27.5 1 30.3 10 ILE B C 1
ATOM 1510 O O . ILE B 1 10 ? -9.883 38.031 -26.547 1 30.3 10 ILE B O 1
ATOM 1514 N N . ASN B 1 11 ? -11.672 37.656 -27.469 1 28.92 11 ASN B N 1
ATOM 1515 C CA . ASN B 1 11 ? -12.469 37.562 -26.266 1 28.92 11 ASN B CA 1
ATOM 1516 C C . ASN B 1 11 ? -12.109 36.344 -25.438 1 28.92 11 ASN B C 1
ATOM 1518 O O . ASN B 1 11 ? -12.211 35.219 -25.922 1 28.92 11 ASN B O 1
ATOM 1522 N N . GLY B 1 12 ? -11.07 36.375 -24.609 1 27.59 12 GLY B N 1
ATOM 1523 C CA . GLY B 1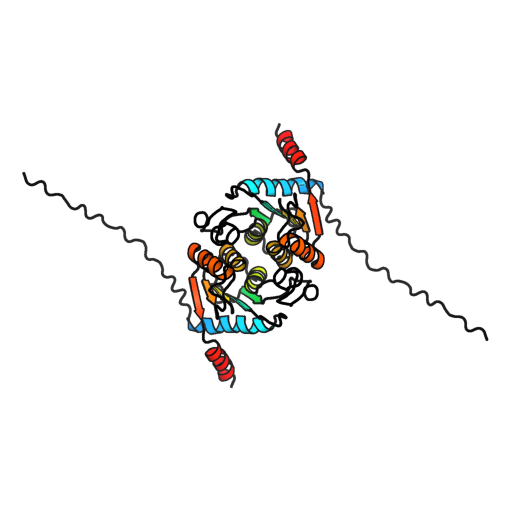 12 ? -10.625 35.406 -23.625 1 27.59 12 GLY B CA 1
ATOM 1524 C C . GLY B 1 12 ? -11.766 34.781 -22.844 1 27.59 12 GLY B C 1
ATOM 1525 O O . GLY B 1 12 ? -12.516 35.5 -22.156 1 27.59 12 GLY B O 1
ATOM 1526 N N . ASP B 1 13 ? -12.523 33.844 -23.391 1 33.31 13 ASP B N 1
ATOM 1527 C CA . ASP B 1 13 ? -13.531 33.125 -22.609 1 33.31 13 ASP B CA 1
ATOM 1528 C C . ASP B 1 13 ? -13.047 32.875 -21.188 1 33.31 13 ASP B C 1
ATOM 1530 O O . ASP B 1 13 ? -11.883 32.531 -20.969 1 33.31 13 ASP B O 1
ATOM 1534 N N . PRO B 1 14 ? -13.672 33.531 -20.203 1 30.77 14 PRO B N 1
ATOM 1535 C CA . PRO B 1 14 ? -13.258 33.312 -18.812 1 30.77 14 PRO B CA 1
ATOM 1536 C C . PRO B 1 14 ? -13 31.859 -18.484 1 30.77 14 PRO B C 1
ATOM 1538 O O . PRO B 1 14 ? -13.711 30.969 -18.984 1 30.77 14 PRO B O 1
ATOM 1541 N N . VAL B 1 15 ? -11.805 31.469 -18.422 1 32.47 15 VAL B N 1
ATOM 1542 C CA . VAL B 1 15 ? -11.422 30.188 -17.844 1 32.47 15 VAL B CA 1
ATOM 1543 C C . VAL B 1 15 ? -12.32 29.891 -16.641 1 32.47 15 VAL B C 1
ATOM 1545 O O . VAL B 1 15 ? -12.562 30.766 -15.805 1 32.47 15 VAL B O 1
ATOM 1548 N N . PRO B 1 16 ? -13.258 28.953 -16.812 1 30.61 16 PRO B N 1
ATOM 1549 C CA . PRO B 1 16 ? -14.078 28.672 -15.633 1 30.61 16 PRO B CA 1
ATOM 1550 C C . PRO B 1 16 ? -13.305 28.781 -14.328 1 30.61 16 PRO B C 1
ATOM 1552 O O . PRO B 1 16 ? -12.086 28.594 -14.312 1 30.61 16 PRO B O 1
ATOM 1555 N N . ASP B 1 17 ? -13.805 29.5 -13.367 1 26.48 17 ASP B N 1
ATOM 1556 C CA . ASP B 1 17 ? -13.406 29.719 -11.977 1 26.48 17 ASP B CA 1
ATOM 1557 C C . ASP B 1 17 ? -12.914 28.422 -11.336 1 26.48 17 ASP B C 1
ATOM 1559 O O . ASP B 1 17 ? -13.555 27.375 -11.461 1 26.48 17 ASP B O 1
ATOM 1563 N N . LYS B 1 18 ? -11.594 28.25 -11.234 1 30.62 18 LYS B N 1
ATOM 1564 C CA . LYS B 1 18 ? -10.984 27.312 -10.281 1 30.62 18 LYS B CA 1
ATOM 1565 C C . LYS B 1 18 ? -11.828 27.203 -9.016 1 30.62 18 LYS B C 1
ATOM 1567 O O . LYS B 1 18 ? -11.961 28.172 -8.266 1 30.62 18 LYS B O 1
ATOM 1572 N N . HIS B 1 19 ? -13.062 26.688 -9.141 1 29.64 19 HIS B N 1
ATOM 1573 C CA . HIS B 1 19 ? -13.672 26.359 -7.852 1 29.64 19 HIS B CA 1
ATOM 1574 C C . HIS B 1 19 ? -12.602 26.047 -6.805 1 29.64 19 HIS B C 1
ATOM 1576 O O . HIS B 1 19 ? -11.875 25.062 -6.93 1 29.64 19 HIS B O 1
ATOM 1582 N N . LEU B 1 20 ? -11.836 26.922 -6.363 1 28.16 20 LEU B N 1
ATOM 1583 C CA . LEU B 1 20 ? -11.18 26.781 -5.07 1 28.16 20 LEU B CA 1
ATOM 1584 C C . LEU B 1 20 ? -12.07 26.047 -4.074 1 28.16 20 LEU B C 1
ATOM 1586 O O . LEU B 1 20 ? -13.078 26.594 -3.623 1 28.16 20 LEU B O 1
ATOM 1590 N N . TYR B 1 21 ? -12.484 24.922 -4.379 1 29.06 21 TYR B N 1
ATOM 1591 C CA . TYR B 1 21 ? -13.016 24.219 -3.223 1 29.06 21 TYR B CA 1
ATOM 1592 C C . TYR B 1 21 ? -12.344 24.688 -1.938 1 29.06 21 TYR B C 1
ATOM 1594 O O . TYR B 1 21 ? -11.141 24.5 -1.752 1 29.06 21 TYR B O 1
ATOM 1602 N N . LYS B 1 22 ? -12.742 25.812 -1.496 1 30.83 22 LYS B N 1
ATOM 1603 C CA . LYS B 1 22 ? -12.625 26.109 -0.071 1 30.83 22 LYS B CA 1
ATOM 1604 C C . LYS B 1 22 ? -12.914 24.875 0.772 1 30.83 22 LYS B C 1
ATOM 1606 O O . LYS B 1 22 ? -14.07 24.547 1.037 1 30.83 22 LYS B O 1
ATOM 1611 N N . ALA B 1 23 ? -12.516 23.766 0.416 1 34.62 23 ALA B N 1
ATOM 1612 C CA . ALA B 1 23 ? -12.531 22.797 1.507 1 34.62 23 ALA B CA 1
ATOM 1613 C C . ALA B 1 23 ? -12.336 23.469 2.855 1 34.62 23 ALA B C 1
ATOM 1615 O O . ALA B 1 23 ? -11.203 23.609 3.332 1 34.62 23 ALA B O 1
ATOM 1616 N N . GLY B 1 24 ? -12.664 24.75 2.885 1 33.69 24 GLY B N 1
ATOM 1617 C CA . GLY B 1 24 ? -12.727 25.5 4.129 1 33.69 24 GLY B CA 1
ATOM 1618 C C . GLY B 1 24 ? -13.555 24.812 5.199 1 33.69 24 GLY B C 1
ATOM 1619 O O . GLY B 1 24 ? -14.195 25.469 6.02 1 33.69 24 GLY B O 1
ATOM 1620 N N . GLY B 1 25 ? -14.031 23.625 5.02 1 36.91 25 GLY B N 1
ATOM 1621 C CA . GLY B 1 25 ? -14.617 23.359 6.32 1 36.91 25 GLY B CA 1
ATOM 1622 C C . GLY B 1 25 ? -13.75 23.828 7.473 1 36.91 25 GLY B C 1
ATOM 1623 O O . GLY B 1 25 ? -12.602 24.219 7.273 1 36.91 25 GLY B O 1
ATOM 1624 N N . PRO B 1 26 ? -14.172 24.094 8.867 1 43.44 26 PRO B N 1
ATOM 1625 C CA . PRO B 1 26 ? -13.484 24.844 9.922 1 43.44 26 PRO B CA 1
ATOM 1626 C C . PRO B 1 26 ? -12.016 24.438 10.062 1 43.44 26 PRO B C 1
ATOM 1628 O O . PRO B 1 26 ? -11.703 23.234 10.141 1 43.44 26 PRO B O 1
ATOM 1631 N N . LYS B 1 27 ? -10.938 24.969 9.336 1 51.5 27 LYS B N 1
ATOM 1632 C CA . LYS B 1 27 ? -9.531 25.062 9.734 1 51.5 27 LYS B CA 1
ATOM 1633 C C . LYS B 1 27 ? -9.359 24.703 11.211 1 51.5 27 LYS B C 1
ATOM 1635 O O . LYS B 1 27 ? -8.383 24.047 11.586 1 51.5 27 LYS B O 1
ATOM 1640 N N . ASP B 1 28 ? -10.57 24.984 11.898 1 63.97 28 ASP B N 1
ATOM 1641 C CA . ASP B 1 28 ? -10.562 24.797 13.344 1 63.97 28 ASP B CA 1
ATOM 1642 C C . ASP B 1 28 ? -10.664 23.328 13.711 1 63.97 28 ASP B C 1
ATOM 1644 O O . ASP B 1 28 ? -10.102 22.891 14.711 1 63.97 28 ASP B O 1
ATOM 1648 N N . ASP B 1 29 ? -11.148 22.547 12.5 1 83.88 29 ASP B N 1
ATOM 1649 C CA . ASP B 1 29 ? -11.359 21.156 12.914 1 83.88 29 ASP B CA 1
ATOM 1650 C C . ASP B 1 29 ? -10.109 20.312 12.656 1 83.88 29 ASP B C 1
ATOM 1652 O O . ASP B 1 29 ? -10.031 19.172 13.094 1 83.88 29 ASP B O 1
ATOM 1656 N N . ASP B 1 30 ? -9.188 20.828 12 1 89.12 30 ASP B N 1
ATOM 1657 C CA . ASP B 1 30 ? -7.941 20.109 11.727 1 89.12 30 ASP B CA 1
ATOM 1658 C C . ASP B 1 30 ? -7.273 19.656 13.023 1 89.12 30 ASP B C 1
ATOM 1660 O O . ASP B 1 30 ? -6.684 18.578 13.07 1 89.12 30 ASP B O 1
ATOM 1664 N N . ILE B 1 31 ? -7.469 20.578 13.914 1 88.38 31 ILE B N 1
ATOM 1665 C CA . ILE B 1 31 ? -6.785 20.297 15.172 1 88.38 31 ILE B CA 1
ATOM 1666 C C . ILE B 1 31 ? -7.352 19.016 15.789 1 88.38 31 ILE B C 1
ATOM 1668 O O . ILE B 1 31 ? -6.609 18.203 16.344 1 88.38 31 ILE B O 1
ATOM 1672 N N . TYR B 1 32 ? -8.688 18.844 15.617 1 90.44 32 TYR B N 1
ATOM 1673 C CA . TYR B 1 32 ? -9.312 17.672 16.203 1 90.44 32 TYR B CA 1
ATOM 1674 C C . TYR B 1 32 ? -8.875 16.406 15.469 1 90.44 32 TYR B C 1
ATOM 1676 O O . TYR B 1 32 ? -8.531 15.398 16.094 1 90.44 32 TYR B O 1
ATOM 1684 N N . PHE B 1 33 ? -8.789 16.438 14.219 1 95 33 PHE B N 1
ATOM 1685 C CA . PHE B 1 33 ? -8.445 15.25 13.43 1 95 33 PHE B CA 1
ATOM 1686 C C . PHE B 1 33 ? -6.965 14.922 13.562 1 95 33 PHE B C 1
ATOM 1688 O O . PHE B 1 33 ? -6.586 13.75 13.617 1 95 33 PHE B O 1
ATOM 1695 N N . MET B 1 34 ? -6.148 15.961 13.719 1 95.69 34 MET B N 1
ATOM 1696 C CA . MET B 1 34 ? -4.73 15.727 13.969 1 95.69 34 MET B CA 1
ATOM 1697 C C . MET B 1 34 ? -4.512 15.141 15.359 1 95.69 34 MET B C 1
ATOM 1699 O O . MET B 1 34 ? -3.637 14.297 15.555 1 95.69 34 MET B O 1
ATOM 1703 N N . ALA B 1 35 ? -5.34 15.625 16.312 1 93.88 35 ALA B N 1
ATOM 1704 C CA . ALA B 1 35 ? -5.258 15.07 17.656 1 93.88 35 ALA B CA 1
ATOM 1705 C C . ALA B 1 35 ? -5.586 13.586 17.656 1 93.88 35 ALA B C 1
ATOM 1707 O O . ALA B 1 35 ? -4.949 12.805 18.375 1 93.88 35 ALA B O 1
ATOM 1708 N N . VAL B 1 36 ? -6.539 13.242 16.891 1 95.81 36 VAL B N 1
ATOM 1709 C CA . VAL B 1 36 ? -6.887 11.828 16.766 1 95.81 36 VAL B CA 1
ATOM 1710 C C . VAL B 1 36 ? -5.691 11.047 16.219 1 95.81 36 VAL B C 1
ATOM 1712 O O . VAL B 1 36 ? -5.328 10 16.766 1 95.81 36 VAL B O 1
ATOM 1715 N N . ALA B 1 37 ? -5.066 11.523 15.156 1 97.44 37 ALA B N 1
ATOM 1716 C CA . ALA B 1 37 ? -3.877 10.883 14.602 1 97.44 37 ALA B CA 1
ATOM 1717 C C . ALA B 1 37 ? -2.783 10.742 15.656 1 97.44 37 ALA B C 1
ATOM 1719 O O . ALA B 1 37 ? -2.174 9.68 15.789 1 97.44 37 ALA B O 1
ATOM 1720 N N . LEU B 1 38 ? -2.592 11.766 16.438 1 96.12 38 LEU B N 1
ATOM 1721 C CA . LEU B 1 38 ? -1.571 11.758 17.469 1 96.12 38 LEU B CA 1
ATOM 1722 C C . LEU B 1 38 ? -1.895 10.727 18.547 1 96.12 38 LEU B C 1
ATOM 1724 O O . LEU B 1 38 ? -1.005 10.016 19.016 1 96.12 38 LEU B O 1
ATOM 1728 N N . LEU B 1 39 ? -3.141 10.695 18.938 1 96.81 39 LEU B N 1
ATOM 1729 C CA . LEU B 1 39 ? -3.566 9.742 19.953 1 96.81 39 LEU B CA 1
ATOM 1730 C C . LEU B 1 39 ? -3.281 8.312 19.5 1 96.81 39 LEU B C 1
ATOM 1732 O O . LEU B 1 39 ? -2.74 7.508 20.266 1 96.81 39 LEU B O 1
ATOM 1736 N N . PHE B 1 40 ? -3.523 7.934 18.266 1 97.5 40 PHE B N 1
ATOM 1737 C CA . PHE B 1 40 ? -3.367 6.566 17.781 1 97.5 40 PHE B CA 1
ATOM 1738 C C . PHE B 1 40 ? -1.9 6.25 17.531 1 97.5 40 PHE B C 1
ATOM 1740 O O . PHE B 1 40 ? -1.485 5.09 17.625 1 97.5 40 PHE B O 1
ATOM 1747 N N . ALA B 1 41 ? -1.131 7.281 17.234 1 97.88 41 ALA B N 1
ATOM 1748 C CA . ALA B 1 41 ? 0.31 7.066 17.125 1 97.88 41 ALA B CA 1
ATOM 1749 C C . ALA B 1 41 ? 0.864 6.371 18.359 1 97.88 41 ALA B C 1
ATOM 1751 O O . ALA B 1 41 ? 1.792 5.566 18.266 1 97.88 41 ALA B O 1
ATOM 1752 N N . LYS B 1 42 ? 0.267 6.605 19.484 1 97.25 42 LYS B N 1
ATOM 1753 C CA . LYS B 1 42 ? 0.746 6.078 20.766 1 97.25 42 LYS B CA 1
ATOM 1754 C C . LYS B 1 42 ? 0.537 4.566 20.844 1 97.25 42 LYS B C 1
ATOM 1756 O O . LYS B 1 42 ? 1.138 3.898 21.688 1 97.25 42 LYS B O 1
ATOM 1761 N N . LYS B 1 43 ? -0.262 4.043 19.984 1 97.75 43 LYS B N 1
ATOM 1762 C CA . LYS B 1 43 ? -0.533 2.609 20 1 97.75 43 LYS B CA 1
ATOM 1763 C C . LYS B 1 43 ? 0.598 1.83 19.328 1 97.75 43 LYS B C 1
ATOM 1765 O O . LYS B 1 43 ? 0.686 0.609 19.484 1 97.75 43 LYS B O 1
ATOM 1770 N N . SER B 1 44 ? 1.426 2.525 18.594 1 98.25 44 SER B N 1
ATOM 1771 C CA . SER B 1 44 ? 2.504 1.844 17.875 1 98.25 44 SER B CA 1
ATOM 1772 C C . SER B 1 44 ? 3.494 1.214 18.859 1 98.25 44 SER B C 1
ATOM 1774 O O . SER B 1 44 ? 3.85 1.821 19.875 1 98.25 44 SER B O 1
ATOM 1776 N N . LEU B 1 45 ? 4.004 0.125 18.562 1 97.19 45 LEU B N 1
ATOM 1777 C CA . LEU B 1 45 ? 5.012 -0.557 19.359 1 97.19 45 LEU B CA 1
ATOM 1778 C C . LEU B 1 45 ? 6.418 -0.176 18.922 1 97.19 45 LEU B C 1
ATOM 1780 O O . LEU B 1 45 ? 7.402 -0.613 19.516 1 97.19 45 LEU B O 1
ATOM 1784 N N . ASP B 1 46 ? 6.469 0.577 17.875 1 97.31 46 ASP B N 1
ATOM 1785 C CA . ASP B 1 46 ? 7.773 1.064 17.438 1 97.31 46 ASP B CA 1
ATOM 1786 C C . ASP B 1 46 ? 8.422 1.934 18.516 1 97.31 46 ASP B C 1
ATOM 1788 O O . ASP B 1 46 ? 7.891 2.994 18.859 1 97.31 46 ASP B O 1
ATOM 1792 N N . PRO B 1 47 ? 9.523 1.521 19.031 1 96.06 47 PRO B N 1
ATOM 1793 C CA . PRO B 1 47 ? 10.117 2.281 20.141 1 96.06 47 PRO B CA 1
ATOM 1794 C C . PRO B 1 47 ? 10.719 3.607 19.688 1 96.06 47 PRO B C 1
ATOM 1796 O O . PRO B 1 47 ? 10.914 4.512 20.5 1 96.06 47 PRO B O 1
ATOM 1799 N N . ASN B 1 48 ? 11 3.75 18.406 1 94.5 48 ASN B N 1
ATOM 1800 C CA . ASN B 1 48 ? 11.75 4.906 17.922 1 94.5 48 ASN B CA 1
ATOM 1801 C C . ASN B 1 48 ? 10.852 5.898 17.203 1 94.5 48 ASN B C 1
ATOM 1803 O O . ASN B 1 48 ? 11.125 7.102 17.188 1 94.5 48 ASN B O 1
ATOM 1807 N N . THR B 1 49 ? 9.898 5.406 16.484 1 95.19 49 THR B N 1
ATOM 1808 C CA . THR B 1 49 ? 9.062 6.258 15.648 1 95.19 49 THR B CA 1
ATOM 1809 C C . THR B 1 49 ? 7.598 5.852 15.758 1 95.19 49 THR B C 1
ATOM 1811 O O . THR B 1 49 ? 7.227 4.742 15.367 1 95.19 49 THR B O 1
ATOM 1814 N N . LYS B 1 50 ? 6.801 6.703 16.344 1 97.88 50 LYS B N 1
ATOM 1815 C CA . LYS B 1 50 ? 5.359 6.492 16.438 1 97.88 50 LYS B CA 1
ATOM 1816 C C . LYS B 1 50 ? 4.598 7.477 15.555 1 97.88 50 LYS B C 1
ATOM 1818 O O . LYS B 1 50 ? 4.691 8.688 15.742 1 97.88 50 LYS B O 1
ATOM 1823 N N . VAL B 1 51 ? 3.939 6.93 14.555 1 98.06 51 VAL B N 1
ATOM 1824 C CA . VAL B 1 51 ? 3.221 7.734 13.57 1 98.06 51 VAL B CA 1
ATOM 1825 C C . VAL B 1 51 ? 1.741 7.352 13.57 1 98.06 51 VAL B C 1
ATOM 1827 O O . VAL B 1 51 ? 1.398 6.172 13.672 1 98.06 51 VAL B O 1
ATOM 1830 N N . GLY B 1 52 ? 0.868 8.336 13.492 1 98.5 52 GLY B N 1
ATOM 1831 C CA . GLY B 1 52 ? -0.569 8.133 13.383 1 98.5 52 GLY B CA 1
ATOM 1832 C C . GLY B 1 52 ? -1.178 8.797 12.164 1 98.5 52 GLY B C 1
ATOM 1833 O O . GLY B 1 52 ? -0.613 9.75 11.625 1 98.5 52 GLY B O 1
ATOM 1834 N N . ALA B 1 53 ? -2.307 8.211 11.727 1 98.88 53 ALA B N 1
ATOM 1835 C CA . ALA B 1 53 ? -3.051 8.75 10.594 1 98.88 53 ALA B CA 1
ATOM 1836 C C . ALA B 1 53 ? -4.555 8.68 10.836 1 98.88 53 ALA B C 1
ATOM 1838 O O . ALA B 1 53 ? -5.043 7.738 11.469 1 98.88 53 ALA B O 1
ATOM 1839 N N . CYS B 1 54 ? -5.266 9.656 10.32 1 98.62 54 CYS B N 1
ATOM 1840 C CA . CYS B 1 54 ? -6.715 9.781 10.422 1 98.62 54 CYS B CA 1
ATOM 1841 C C . CYS B 1 54 ? -7.316 10.242 9.102 1 98.62 54 CYS B C 1
ATOM 1843 O O . CYS B 1 54 ? -6.887 11.25 8.539 1 98.62 54 CYS B O 1
ATOM 1845 N N . ILE B 1 55 ? -8.211 9.477 8.547 1 98.81 55 ILE B N 1
ATOM 1846 C CA . ILE B 1 55 ? -8.883 9.836 7.301 1 98.81 55 ILE B CA 1
ATOM 1847 C C . ILE B 1 55 ? -10.281 10.367 7.602 1 98.81 55 ILE B C 1
ATOM 1849 O O . ILE B 1 55 ? -11.055 9.719 8.312 1 98.81 55 ILE B O 1
ATOM 1853 N N . VAL B 1 56 ? -10.602 11.508 6.973 1 98.56 56 VAL B N 1
ATOM 1854 C CA . VAL B 1 56 ? -11.867 12.188 7.215 1 98.56 56 VAL B CA 1
ATOM 1855 C C . VAL B 1 56 ? -12.578 12.453 5.887 1 98.56 56 VAL B C 1
ATOM 1857 O O . VAL B 1 56 ? -11.961 12.945 4.938 1 98.56 56 VAL B O 1
ATOM 1860 N N . ASN B 1 57 ? -13.797 12.078 5.836 1 97.94 57 ASN B N 1
ATOM 1861 C CA . ASN B 1 57 ? -14.523 12.336 4.598 1 97.94 57 ASN B CA 1
ATOM 1862 C C . ASN B 1 57 ? -15.039 13.773 4.539 1 97.94 57 ASN B C 1
ATOM 1864 O O . ASN B 1 57 ? -14.766 14.57 5.438 1 97.94 57 ASN B O 1
ATOM 1868 N N . GLN B 1 58 ? -15.773 14.078 3.527 1 95.88 58 GLN B N 1
ATOM 1869 C CA . GLN B 1 58 ? -16.203 15.445 3.26 1 95.88 58 GLN B CA 1
ATOM 1870 C C . GLN B 1 58 ? -17.266 15.898 4.254 1 95.88 58 GLN B C 1
ATOM 1872 O O . GLN B 1 58 ? -17.469 17.094 4.453 1 95.88 58 GLN B O 1
ATOM 1877 N N . GLU B 1 59 ? -17.875 14.938 4.867 1 96 59 GLU B N 1
ATOM 1878 C CA . GLU B 1 59 ? -18.906 15.234 5.863 1 96 59 GLU B CA 1
ATOM 1879 C C . GLU B 1 59 ? -18.297 15.422 7.25 1 96 59 GLU B C 1
ATOM 1881 O O . GLU B 1 59 ? -19.016 15.711 8.211 1 96 59 GLU B O 1
ATOM 1886 N N . GLY B 1 60 ? -17.078 15.203 7.367 1 96.06 60 GLY B N 1
ATOM 1887 C CA . GLY B 1 60 ? -16.422 15.383 8.648 1 96.06 60 GLY B CA 1
ATOM 1888 C C . GLY B 1 60 ? -16.422 14.133 9.5 1 96.06 60 GLY B C 1
ATOM 1889 O O . GLY B 1 60 ? -16.219 14.195 10.719 1 96.06 60 GLY B O 1
ATOM 1890 N N . ASN B 1 61 ? -16.688 13.016 8.867 1 97.12 61 ASN B N 1
ATOM 1891 C CA . ASN B 1 61 ? -16.625 11.742 9.578 1 97.12 61 ASN B CA 1
ATOM 1892 C C . ASN B 1 61 ? -15.266 11.078 9.438 1 97.12 61 ASN B C 1
ATOM 1894 O O . ASN B 1 61 ? -14.672 11.086 8.359 1 97.12 61 ASN B O 1
ATOM 1898 N N . ILE B 1 62 ? -14.859 10.531 10.578 1 98 62 ILE B N 1
ATOM 1899 C CA . ILE B 1 62 ? -13.656 9.711 10.531 1 98 62 ILE B CA 1
ATOM 1900 C C . ILE B 1 62 ? -13.977 8.367 9.875 1 98 62 ILE B C 1
ATOM 1902 O O . ILE B 1 62 ? -14.852 7.633 10.352 1 98 62 ILE B O 1
ATOM 1906 N N . VAL B 1 63 ? -13.234 8.016 8.844 1 98.5 63 VAL B N 1
ATOM 1907 C CA . VAL B 1 63 ? -13.578 6.801 8.109 1 98.5 63 VAL B CA 1
ATOM 1908 C C . VAL B 1 63 ? -12.367 5.879 8.039 1 98.5 63 VAL B C 1
ATOM 1910 O O . VAL B 1 63 ? -12.406 4.84 7.379 1 98.5 63 VAL B O 1
ATOM 1913 N N . GLY B 1 64 ? -11.266 6.219 8.656 1 98.5 64 GLY B N 1
ATOM 1914 C CA . GLY B 1 64 ? -10.078 5.391 8.742 1 98.5 64 GLY B CA 1
ATOM 1915 C C . GLY B 1 64 ? -9.062 5.902 9.742 1 98.5 64 GLY B C 1
ATOM 1916 O O . GLY B 1 64 ? -8.844 7.113 9.852 1 98.5 64 GLY B O 1
ATOM 1917 N N . ILE B 1 65 ? -8.5 5 10.445 1 98.75 65 ILE B N 1
ATOM 1918 C CA . ILE B 1 65 ? -7.441 5.316 11.391 1 98.75 65 ILE B CA 1
ATOM 1919 C C . ILE B 1 65 ? -6.309 4.301 11.258 1 98.75 65 ILE B C 1
ATOM 1921 O O . ILE B 1 65 ? -6.555 3.125 10.977 1 98.75 65 ILE B O 1
ATOM 1925 N N . GLY B 1 66 ? -5.105 4.836 11.461 1 98.75 66 GLY B N 1
ATOM 1926 C CA . GLY B 1 66 ? -3.967 3.93 11.406 1 98.75 66 GLY B CA 1
ATOM 1927 C C . GLY B 1 66 ? -2.768 4.43 12.188 1 98.75 66 GLY B C 1
ATOM 1928 O O . GLY B 1 66 ? -2.693 5.609 12.539 1 98.75 66 GLY B O 1
ATOM 1929 N N . TYR B 1 67 ? -1.952 3.545 12.539 1 98.81 67 TYR B N 1
ATOM 1930 C CA . TYR B 1 67 ? -0.637 3.785 13.125 1 98.81 67 TYR B CA 1
ATOM 1931 C C . TYR B 1 67 ? 0.375 2.76 12.633 1 98.81 67 TYR B C 1
ATOM 1933 O O . TYR B 1 67 ? -0.001 1.71 12.102 1 98.81 67 TYR B O 1
ATOM 1941 N N . ASN B 1 68 ? 1.625 3.115 12.695 1 98.75 68 ASN B N 1
ATOM 1942 C CA . ASN B 1 68 ? 2.625 2.178 12.195 1 98.75 68 ASN B CA 1
ATOM 1943 C C . ASN B 1 68 ? 2.768 0.966 13.109 1 98.75 68 ASN B C 1
ATOM 1945 O O . ASN B 1 68 ? 2.787 1.105 14.336 1 98.75 68 ASN B O 1
ATOM 1949 N N . LYS B 1 69 ? 2.832 -0.123 12.523 1 98.56 69 LYS B N 1
ATOM 1950 C CA . LYS B 1 69 ? 2.955 -1.398 1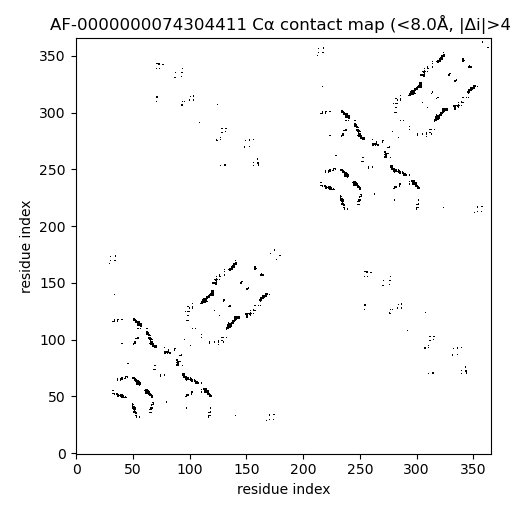3.227 1 98.56 69 LYS B CA 1
ATOM 1951 C C . LYS B 1 69 ? 3.434 -2.5 12.281 1 98.56 69 LYS B C 1
ATOM 1953 O O . LYS B 1 69 ? 3.486 -2.303 11.062 1 98.56 69 LYS B O 1
ATOM 1958 N N . MET B 1 70 ? 3.846 -3.629 12.883 1 98.69 70 MET B N 1
ATOM 1959 C CA . MET B 1 70 ? 4.094 -4.816 12.07 1 98.69 70 MET B CA 1
ATOM 1960 C C . MET B 1 70 ? 2.791 -5.363 11.492 1 98.69 70 MET B C 1
ATOM 1962 O O . MET B 1 70 ? 1.714 -5.125 12.047 1 98.69 70 MET B O 1
ATOM 1966 N N . PRO B 1 71 ? 2.902 -6.07 10.375 1 98.44 71 PRO B N 1
ATOM 1967 C CA . PRO B 1 71 ? 1.679 -6.586 9.758 1 98.44 71 PRO B CA 1
ATOM 1968 C C . PRO B 1 71 ? 0.838 -7.422 10.719 1 98.44 71 PRO B C 1
ATOM 1970 O O . PRO B 1 71 ? 1.37 -7.992 11.672 1 98.44 71 PRO B O 1
ATOM 1973 N N . ASN B 1 72 ? -0.456 -7.434 10.43 1 97.5 72 ASN B N 1
ATOM 1974 C CA . ASN B 1 72 ? -1.383 -8.188 11.266 1 97.5 72 ASN B CA 1
ATOM 1975 C C . ASN B 1 72 ? -0.932 -9.641 11.43 1 97.5 72 ASN B C 1
ATOM 1977 O O . ASN B 1 72 ? -0.573 -10.297 10.453 1 97.5 72 ASN B O 1
ATOM 1981 N N . GLY B 1 73 ? -0.908 -10.078 12.68 1 94.69 73 GLY B N 1
ATOM 1982 C CA . GLY B 1 73 ? -0.545 -11.453 12.953 1 94.69 73 GLY B CA 1
ATOM 1983 C C . GLY B 1 73 ? 0.952 -11.664 13.086 1 94.69 73 GLY B C 1
ATOM 1984 O O . GLY B 1 73 ? 1.408 -12.781 13.344 1 94.69 73 GLY B O 1
ATOM 1985 N N . CYS B 1 74 ? 1.736 -10.57 12.922 1 96.19 74 CYS B N 1
ATOM 1986 C CA . CYS B 1 74 ? 3.193 -10.641 12.945 1 96.19 74 CYS B CA 1
ATOM 1987 C C . CYS B 1 74 ? 3.773 -9.688 13.977 1 96.19 74 CYS B C 1
ATOM 1989 O O . CYS B 1 74 ? 4.871 -9.156 13.797 1 96.19 74 CYS B O 1
ATOM 1991 N N . GLU B 1 75 ? 3.148 -9.375 14.984 1 89.88 75 GLU B N 1
ATOM 1992 C CA . GLU B 1 75 ? 3.502 -8.328 15.938 1 89.88 75 GLU B CA 1
ATOM 1993 C C . GLU B 1 75 ? 4.848 -8.609 16.594 1 89.88 75 GLU B C 1
ATOM 1995 O O . GLU B 1 75 ? 5.633 -7.688 16.844 1 89.88 75 GLU B O 1
ATOM 2000 N N . ASP B 1 76 ? 5.164 -9.875 16.766 1 92.94 76 ASP B N 1
ATOM 2001 C CA . ASP B 1 76 ? 6.371 -10.227 17.516 1 92.94 76 ASP B CA 1
ATOM 2002 C C . ASP B 1 76 ? 7.367 -10.969 16.625 1 92.94 76 ASP B C 1
ATOM 2004 O O . ASP B 1 76 ? 8.32 -11.57 17.125 1 92.94 76 ASP B O 1
ATOM 2008 N N . GLU B 1 77 ? 7.172 -10.898 15.375 1 96.44 77 GLU B N 1
ATOM 2009 C CA . GLU B 1 77 ? 7.938 -11.773 14.5 1 96.44 77 GLU B CA 1
ATOM 2010 C C . GLU B 1 77 ? 9.133 -11.039 13.891 1 96.44 77 GLU B C 1
ATOM 2012 O O . GLU B 1 77 ? 10.086 -11.672 13.438 1 96.44 77 GLU B O 1
ATOM 2017 N N . PHE B 1 78 ? 9.07 -9.703 13.867 1 97.62 78 PHE B N 1
ATOM 2018 C CA . PHE B 1 78 ? 10.086 -8.953 13.133 1 97.62 78 PHE B CA 1
ATOM 2019 C C . PHE B 1 78 ? 10.781 -7.953 14.047 1 97.62 78 PHE B C 1
ATOM 2021 O O . PHE B 1 78 ? 10.211 -7.508 15.047 1 97.62 78 PHE B O 1
ATOM 2028 N N . PRO B 1 79 ? 11.969 -7.59 13.719 1 96.69 79 PRO B N 1
ATOM 2029 C CA . PRO B 1 79 ? 12.742 -6.695 14.586 1 96.69 79 PRO B CA 1
ATOM 2030 C C . PRO B 1 79 ? 12.266 -5.246 14.516 1 96.69 79 PRO B C 1
ATOM 2032 O O . PRO B 1 79 ? 11.758 -4.809 13.477 1 96.69 79 PRO B O 1
ATOM 2035 N N . TRP B 1 80 ? 12.492 -4.477 15.547 1 96.94 80 TRP B N 1
ATOM 2036 C CA . TRP B 1 80 ? 12.211 -3.043 15.586 1 96.94 80 TRP B CA 1
ATOM 2037 C C . TRP B 1 80 ? 13.5 -2.232 15.469 1 96.94 80 TRP B C 1
ATOM 2039 O O . TRP B 1 80 ? 13.461 -1 15.445 1 96.94 80 TRP B O 1
ATOM 2049 N N . GLU B 1 81 ? 14.633 -2.932 15.305 1 96.25 81 GLU B N 1
ATOM 2050 C CA . GLU B 1 81 ? 15.93 -2.271 15.211 1 96.25 81 GLU B CA 1
ATOM 2051 C C . GLU B 1 81 ? 16.016 -1.385 13.969 1 96.25 81 GLU B C 1
ATOM 2053 O O . GLU B 1 81 ? 15.516 -1.754 12.898 1 96.25 81 GLU B O 1
ATOM 2058 N N . ARG B 1 82 ? 16.719 -0.234 14.023 1 96.19 82 ARG B N 1
ATOM 2059 C CA . ARG B 1 82 ? 16.859 0.706 12.914 1 96.19 82 ARG B CA 1
ATOM 2060 C C . ARG B 1 82 ? 18.172 0.469 12.164 1 96.19 82 ARG B C 1
ATOM 2062 O O . ARG B 1 82 ? 18.344 0.922 11.031 1 96.19 82 ARG B O 1
ATOM 2069 N N . LYS B 1 83 ? 19.125 -0.115 12.898 1 96 83 LYS B N 1
ATOM 2070 C CA . LYS B 1 83 ? 20.453 -0.368 12.328 1 96 83 LYS B CA 1
ATOM 2071 C C . LYS B 1 83 ? 20.844 -1.831 12.492 1 96 83 LYS B C 1
ATOM 2073 O O . LYS B 1 83 ? 20.609 -2.43 13.539 1 96 83 LYS B O 1
ATOM 2078 N N . ALA B 1 84 ? 21.406 -2.363 11.445 1 96.5 84 ALA B N 1
ATOM 2079 C CA . ALA B 1 84 ? 21.938 -3.723 11.43 1 96.5 84 ALA B CA 1
ATOM 2080 C C . ALA B 1 84 ? 22.859 -3.934 10.227 1 96.5 84 ALA B C 1
ATOM 2082 O O . ALA B 1 84 ? 22.844 -3.141 9.281 1 96.5 84 ALA B O 1
ATOM 2083 N N . GLU B 1 85 ? 23.672 -4.941 10.25 1 95.88 85 GLU B N 1
ATOM 2084 C CA . GLU B 1 85 ? 24.531 -5.293 9.117 1 95.88 85 GLU B CA 1
ATOM 2085 C C . GLU B 1 85 ? 23.688 -5.703 7.91 1 95.88 85 GLU B C 1
ATOM 2087 O O . GLU B 1 85 ? 24.016 -5.352 6.773 1 95.88 85 GLU B O 1
ATOM 2092 N N . ASN B 1 86 ? 22.672 -6.402 8.188 1 96 86 ASN B N 1
ATOM 2093 C CA . ASN B 1 86 ? 21.719 -6.84 7.184 1 96 86 ASN B CA 1
ATOM 2094 C C . ASN B 1 86 ? 20.375 -6.117 7.336 1 96 86 ASN B C 1
ATOM 2096 O O . ASN B 1 86 ? 19.766 -6.164 8.398 1 96 86 ASN B O 1
ATOM 2100 N N . ARG B 1 87 ? 19.984 -5.504 6.215 1 96 87 ARG B N 1
ATOM 2101 C CA . ARG B 1 87 ? 18.75 -4.73 6.23 1 96 87 ARG B CA 1
ATOM 2102 C C . ARG B 1 87 ? 17.578 -5.59 6.66 1 96 87 ARG B C 1
ATOM 2104 O O . ARG B 1 87 ? 16.609 -5.09 7.246 1 96 87 ARG B O 1
ATOM 2111 N N . LEU B 1 88 ? 17.625 -6.898 6.441 1 97.25 88 LEU B N 1
ATOM 2112 C CA . LEU B 1 88 ? 16.562 -7.824 6.781 1 97.25 88 LEU B CA 1
ATOM 2113 C C . LEU B 1 88 ? 16.422 -7.965 8.297 1 97.25 88 LEU B C 1
ATOM 2115 O O . LEU B 1 88 ? 15.422 -8.5 8.781 1 97.25 88 LEU B O 1
ATOM 2119 N N . GLU B 1 89 ? 17.406 -7.414 8.984 1 97.31 89 GLU B N 1
ATOM 2120 C CA . GLU B 1 89 ? 17.359 -7.465 10.445 1 97.31 89 GLU B CA 1
ATOM 2121 C C . GLU B 1 89 ? 16.969 -6.113 11.031 1 97.31 89 GLU B C 1
ATOM 2123 O O . GLU B 1 89 ? 17.203 -5.855 12.219 1 97.31 89 GLU B O 1
ATOM 2128 N N . THR B 1 90 ? 16.422 -5.289 10.258 1 97.94 90 THR B N 1
ATOM 2129 C CA . THR B 1 90 ? 15.859 -4.012 10.688 1 97.94 90 THR B CA 1
ATOM 2130 C C . THR B 1 90 ? 14.352 -3.994 10.492 1 97.94 90 THR B C 1
ATOM 2132 O O . THR B 1 90 ? 13.789 -4.887 9.852 1 97.94 90 THR B O 1
ATOM 2135 N N . LYS B 1 91 ? 13.633 -3.008 11 1 97.81 91 LYS B N 1
ATOM 2136 C CA . LYS B 1 91 ? 12.18 -2.92 10.914 1 97.81 91 LYS B CA 1
ATOM 2137 C C . LYS B 1 91 ? 11.734 -2.535 9.5 1 97.81 91 LYS B C 1
ATOM 2139 O O . LYS B 1 91 ? 10.602 -2.797 9.109 1 97.81 91 LYS B O 1
ATOM 2144 N N . TYR B 1 92 ? 12.578 -1.996 8.625 1 97.38 92 TYR B N 1
ATOM 2145 C CA . TYR B 1 92 ? 12.219 -1.228 7.438 1 97.38 92 TYR B CA 1
ATOM 2146 C C . TYR B 1 92 ? 11.586 -2.123 6.383 1 97.38 92 TYR B C 1
ATOM 2148 O O . TYR B 1 92 ? 10.602 -1.741 5.746 1 97.38 92 TYR B O 1
ATOM 2156 N N . PRO B 1 93 ? 12.047 -3.338 6.242 1 98.25 93 PRO B N 1
ATOM 2157 C CA . PRO B 1 93 ? 11.398 -4.172 5.227 1 98.25 93 PRO B CA 1
ATOM 2158 C C . PRO B 1 93 ? 10.008 -4.637 5.648 1 98.25 93 PRO B C 1
ATOM 2160 O O . PRO B 1 93 ? 9.242 -5.141 4.824 1 98.25 93 PRO B O 1
ATOM 2163 N N . TYR B 1 94 ? 9.594 -4.371 6.941 1 98.69 94 TYR B N 1
ATOM 2164 C CA . TYR B 1 94 ? 8.445 -5.109 7.457 1 98.69 94 TYR B CA 1
ATOM 2165 C C . TYR B 1 94 ? 7.367 -4.16 7.961 1 98.69 94 TYR B C 1
ATOM 2167 O O . TYR B 1 94 ? 6.176 -4.457 7.855 1 98.69 94 TYR B O 1
ATOM 2175 N N . VAL B 1 95 ? 7.746 -3.059 8.484 1 98.69 95 VAL B N 1
ATOM 2176 C CA . VAL B 1 95 ? 6.816 -2.191 9.203 1 98.69 95 VAL B CA 1
ATOM 2177 C C . VAL B 1 95 ? 5.809 -1.595 8.227 1 98.69 95 VAL B C 1
ATOM 2179 O O . VAL B 1 95 ? 6.172 -1.181 7.121 1 98.69 95 VAL B O 1
ATOM 2182 N N . CYS B 1 96 ? 4.555 -1.663 8.57 1 98.81 96 CYS B N 1
ATOM 2183 C CA . CYS B 1 96 ? 3.496 -0.957 7.855 1 98.81 96 CYS B CA 1
ATOM 2184 C C . CYS B 1 96 ? 3.324 0.458 8.398 1 98.81 96 CYS B C 1
ATOM 2186 O O . CYS B 1 96 ? 3.182 0.655 9.602 1 98.81 96 CYS B O 1
ATOM 2188 N N . HIS B 1 97 ? 3.295 1.4 7.5 1 98.81 97 HIS B N 1
ATOM 2189 C CA . HIS B 1 97 ? 3.141 2.785 7.93 1 98.81 97 HIS B CA 1
ATOM 2190 C C . HIS B 1 97 ? 1.692 3.092 8.297 1 98.81 97 HIS B C 1
ATOM 2192 O O . HIS B 1 97 ? 0.792 2.307 7.988 1 98.81 97 HIS B O 1
ATOM 2198 N N . ALA B 1 98 ? 1.522 4.227 8.992 1 98.88 98 ALA B N 1
ATOM 2199 C CA . ALA B 1 98 ? 0.218 4.633 9.508 1 98.88 98 ALA B CA 1
ATOM 2200 C C . ALA B 1 98 ? -0.78 4.844 8.375 1 98.88 98 ALA B C 1
ATOM 2202 O O . ALA B 1 98 ? -1.949 4.469 8.484 1 98.88 98 ALA B O 1
ATOM 2203 N N . GLU B 1 99 ? -0.302 5.457 7.273 1 98.88 99 GLU B N 1
ATOM 2204 C CA . GLU B 1 99 ? -1.168 5.746 6.133 1 98.88 99 GLU B CA 1
ATOM 2205 C C . GLU B 1 99 ? -1.711 4.461 5.512 1 98.88 99 GLU B C 1
ATOM 2207 O O . GLU B 1 99 ? -2.902 4.363 5.215 1 98.88 99 GLU B O 1
ATOM 2212 N N . LEU B 1 100 ? -0.795 3.518 5.285 1 98.88 100 LEU B N 1
ATOM 2213 C CA . LEU B 1 100 ? -1.213 2.219 4.77 1 98.88 100 LEU B CA 1
ATOM 2214 C C . LEU B 1 100 ? -2.312 1.616 5.637 1 98.88 100 LEU B C 1
ATOM 2216 O O . LEU B 1 100 ? -3.371 1.238 5.133 1 98.88 100 LEU B O 1
ATOM 2220 N N . ASN B 1 101 ? -2.135 1.635 6.906 1 98.88 101 ASN B N 1
ATOM 2221 C CA . ASN B 1 101 ? -3.088 1.019 7.82 1 98.88 101 ASN B CA 1
ATOM 2222 C C . ASN B 1 101 ? -4.398 1.801 7.879 1 98.88 101 ASN B C 1
ATOM 2224 O O . ASN B 1 101 ? -5.473 1.213 8.016 1 98.88 101 ASN B O 1
ATOM 2228 N N . ALA B 1 102 ? -4.328 3.111 7.836 1 98.88 102 ALA B N 1
ATOM 2229 C CA . ALA B 1 102 ? -5.551 3.908 7.82 1 98.88 102 ALA B CA 1
ATOM 2230 C C . ALA B 1 102 ? -6.395 3.59 6.59 1 98.88 102 ALA B C 1
ATOM 2232 O O . ALA B 1 102 ? -7.617 3.445 6.691 1 98.88 102 ALA B O 1
ATOM 2233 N N . ILE B 1 103 ? -5.699 3.453 5.449 1 98.69 103 ILE B N 1
ATOM 2234 C CA . ILE B 1 103 ? -6.391 3.205 4.191 1 98.69 103 ILE B CA 1
ATOM 2235 C C . ILE B 1 103 ? -6.926 1.775 4.168 1 98.69 103 ILE B C 1
ATOM 2237 O O . ILE B 1 103 ? -8.047 1.532 3.713 1 98.69 103 ILE B O 1
ATOM 2241 N N . MET B 1 104 ? -6.152 0.842 4.691 1 98 104 MET B N 1
ATOM 2242 C CA . MET B 1 104 ? -6.555 -0.561 4.66 1 98 104 MET B CA 1
ATOM 2243 C C . MET B 1 104 ? -7.66 -0.833 5.672 1 98 104 MET B C 1
ATOM 2245 O O . MET B 1 104 ? -8.438 -1.772 5.508 1 98 104 MET B O 1
ATOM 2249 N N . ASN B 1 105 ? -7.805 0.033 6.711 1 96.19 105 ASN B N 1
ATOM 2250 C CA . ASN B 1 105 ? -8.781 -0.174 7.777 1 96.19 105 ASN B CA 1
ATOM 2251 C C . ASN B 1 105 ? -10.016 0.696 7.586 1 96.19 105 ASN B C 1
ATOM 2253 O O . ASN B 1 105 ? -10.82 0.859 8.508 1 96.19 105 ASN B O 1
ATOM 2257 N N . LYS B 1 106 ? -10.148 1.195 6.449 1 96.5 106 LYS B N 1
ATOM 2258 C CA . LYS B 1 106 ? -11.258 2.115 6.219 1 96.5 106 LYS B CA 1
ATOM 2259 C C . LYS B 1 106 ? -12.594 1.455 6.547 1 96.5 106 LYS B C 1
ATOM 2261 O O . LYS B 1 106 ? -12.781 0.26 6.309 1 96.5 106 LYS B O 1
ATOM 2266 N N . THR B 1 107 ? -13.547 2.283 7.016 1 94.12 107 THR B N 1
ATOM 2267 C CA . THR B 1 107 ? -14.883 1.817 7.387 1 94.12 107 THR B CA 1
ATOM 2268 C C . THR B 1 107 ? -15.898 2.172 6.305 1 94.12 107 THR B C 1
ATOM 2270 O O . THR B 1 107 ? -17.078 1.821 6.41 1 94.12 107 THR B O 1
ATOM 2273 N N . SER B 1 108 ? -15.531 2.84 5.363 1 93.12 108 SER B N 1
ATOM 2274 C CA . SER B 1 108 ? -16.375 3.221 4.234 1 93.12 108 SER B CA 1
ATOM 2275 C C . SER B 1 108 ? -16.016 2.416 2.986 1 93.12 108 SER B C 1
ATOM 2277 O O . SER B 1 108 ? -15.031 1.679 2.973 1 93.12 108 SER B O 1
ATOM 2279 N N . MET B 1 109 ? -16.906 2.484 1.974 1 90.25 109 MET B N 1
ATOM 2280 C CA . MET B 1 109 ? -16.656 1.762 0.73 1 90.25 109 MET B CA 1
ATOM 2281 C C . MET B 1 109 ? -15.359 2.227 0.081 1 90.25 109 MET B C 1
ATOM 2283 O O . MET B 1 109 ? -14.602 1.414 -0.451 1 90.25 109 MET B O 1
ATOM 2287 N N . ASP B 1 110 ? -15.188 3.506 0.068 1 94.81 110 ASP B N 1
ATOM 2288 C CA . ASP B 1 110 ? -13.953 4.113 -0.434 1 94.81 110 ASP B CA 1
ATOM 2289 C C . ASP B 1 110 ? -13.602 5.371 0.354 1 94.81 110 ASP B C 1
ATOM 2291 O O . ASP B 1 110 ? -14.32 5.75 1.282 1 94.81 110 ASP B O 1
ATOM 2295 N N . VAL B 1 111 ? -12.43 5.98 -0.068 1 97.88 111 VAL B N 1
ATOM 2296 C CA . VAL B 1 111 ? -12.008 7.207 0.602 1 97.88 111 VAL B CA 1
ATOM 2297 C C . VAL B 1 111 ? -11.75 8.297 -0.434 1 97.88 111 VAL B C 1
ATOM 2299 O O . VAL B 1 111 ? -10.844 9.125 -0.265 1 97.88 111 VAL B O 1
ATOM 2302 N N . LYS B 1 112 ? -12.5 8.219 -1.494 1 97.88 112 LYS B N 1
ATOM 2303 C CA . LYS B 1 112 ? -12.367 9.211 -2.555 1 97.88 112 LYS B CA 1
ATOM 2304 C C . LYS B 1 112 ? -12.742 10.602 -2.057 1 97.88 112 LYS B C 1
ATOM 2306 O O . LYS B 1 112 ? -13.797 10.781 -1.435 1 97.88 112 LYS B O 1
ATOM 2311 N N . GLY B 1 113 ? -11.836 11.523 -2.287 1 98.31 113 GLY B N 1
ATOM 2312 C CA . GLY B 1 113 ? -12.102 12.914 -1.941 1 98.31 113 GLY B CA 1
ATOM 2313 C C . GLY B 1 113 ? -11.812 13.234 -0.487 1 98.31 113 GLY B C 1
ATOM 2314 O O . GLY B 1 113 ? -11.961 14.375 -0.055 1 98.31 113 GLY B O 1
ATOM 2315 N N . CYS B 1 114 ? -11.32 12.336 0.245 1 98.56 114 CYS B N 1
ATOM 2316 C CA . CYS B 1 114 ? -11.133 12.5 1.682 1 98.56 114 CYS B CA 1
ATOM 2317 C C . CYS B 1 114 ? -9.836 13.25 1.978 1 98.56 114 CYS B C 1
ATOM 2319 O O . CYS B 1 114 ? -9.039 13.5 1.072 1 98.56 114 CYS B O 1
ATOM 2321 N N . THR B 1 115 ? -9.711 13.633 3.26 1 98.62 115 THR B N 1
ATOM 2322 C CA . THR B 1 115 ? -8.492 14.211 3.818 1 98.62 115 THR B CA 1
ATOM 2323 C C . THR B 1 115 ? -7.809 13.227 4.762 1 98.62 115 THR B C 1
ATOM 2325 O O . THR B 1 115 ? -8.461 12.602 5.598 1 98.62 115 THR B O 1
ATOM 2328 N N . ILE B 1 116 ? -6.539 13.086 4.531 1 98.81 116 ILE B N 1
ATOM 2329 C CA . ILE B 1 116 ? -5.785 12.273 5.48 1 98.81 116 ILE B CA 1
ATOM 2330 C C . ILE B 1 116 ? -4.898 13.18 6.336 1 98.81 116 ILE B C 1
ATOM 2332 O O . ILE B 1 116 ? -4.18 14.031 5.812 1 98.81 116 ILE B O 1
ATOM 2336 N N . TYR B 1 117 ? -5.047 13.078 7.66 1 98.19 117 TYR B N 1
ATOM 2337 C CA . TYR B 1 117 ? -4.184 13.711 8.648 1 98.19 117 TYR B CA 1
ATOM 2338 C C . TYR B 1 117 ? -3.1 12.75 9.125 1 98.19 117 TYR B C 1
ATOM 2340 O O . TYR B 1 117 ? -3.395 11.641 9.562 1 98.19 117 TYR B O 1
ATOM 2348 N N . VAL B 1 118 ? -1.859 13.164 9.008 1 98.25 118 VAL B N 1
ATOM 2349 C CA . VAL B 1 118 ? -0.765 12.266 9.367 1 98.25 118 VAL B CA 1
ATOM 2350 C C . VAL B 1 118 ? 0.265 13.016 10.211 1 98.25 118 VAL B C 1
ATOM 2352 O O . VAL B 1 118 ? 0.548 14.188 9.953 1 98.25 118 VAL B O 1
ATOM 2355 N N . THR B 1 119 ? 0.859 12.328 11.148 1 97.12 119 THR B N 1
ATOM 2356 C CA . THR B 1 119 ? 1.748 13.008 12.086 1 97.12 119 THR B CA 1
ATOM 2357 C C . THR B 1 119 ? 3.127 13.219 11.469 1 97.12 119 THR B C 1
ATOM 2359 O O . THR B 1 119 ? 3.893 14.07 11.922 1 97.12 119 THR B O 1
ATOM 2362 N N . LEU B 1 120 ? 3.51 12.445 10.523 1 96.94 120 LEU B N 1
ATOM 2363 C CA . LEU B 1 120 ? 4.762 12.547 9.781 1 96.94 120 LEU B CA 1
ATOM 2364 C C . LEU B 1 120 ? 4.504 12.539 8.273 1 96.94 120 LEU B C 1
ATOM 2366 O O . LEU B 1 120 ? 3.699 11.75 7.781 1 96.94 120 LEU B O 1
ATOM 2370 N N . TYR B 1 121 ? 5.156 13.391 7.562 1 97.69 121 TYR B N 1
ATOM 2371 C CA . TYR B 1 121 ? 4.969 13.492 6.117 1 97.69 121 TYR B CA 1
ATOM 2372 C C . TYR B 1 121 ? 5.109 12.133 5.453 1 97.69 121 TYR B C 1
ATOM 2374 O O . TYR B 1 121 ? 6.047 11.383 5.746 1 97.69 121 TYR B O 1
ATOM 2382 N N . PRO B 1 122 ? 4.227 11.797 4.508 1 98.31 122 PRO B N 1
ATOM 2383 C CA . PRO B 1 122 ? 4.207 10.445 3.941 1 98.31 122 PRO B CA 1
ATOM 2384 C C . PRO B 1 122 ? 5.434 10.148 3.082 1 98.31 122 PRO B C 1
ATOM 2386 O O . PRO B 1 122 ? 5.949 11.047 2.408 1 98.31 122 PRO B O 1
ATOM 2389 N N . CYS B 1 123 ? 5.902 8.906 3.072 1 98 123 CYS B N 1
ATOM 2390 C CA . CYS B 1 123 ? 6.922 8.445 2.137 1 98 123 CYS B CA 1
ATOM 2391 C C . CYS B 1 123 ? 6.324 8.211 0.755 1 98 123 CYS B C 1
ATOM 2393 O O . CYS B 1 123 ? 5.117 8.344 0.564 1 98 123 CYS B O 1
ATOM 2395 N N . ASN B 1 124 ? 7.145 7.844 -0.192 1 98.56 124 ASN B N 1
ATOM 2396 C CA . ASN B 1 124 ? 6.668 7.672 -1.559 1 98.56 124 ASN B CA 1
ATOM 2397 C C . ASN B 1 124 ? 5.746 6.457 -1.68 1 98.56 124 ASN B C 1
ATOM 2399 O O . ASN B 1 124 ? 4.801 6.469 -2.469 1 98.56 124 ASN B O 1
ATOM 2403 N N . GLU B 1 125 ? 5.98 5.387 -0.94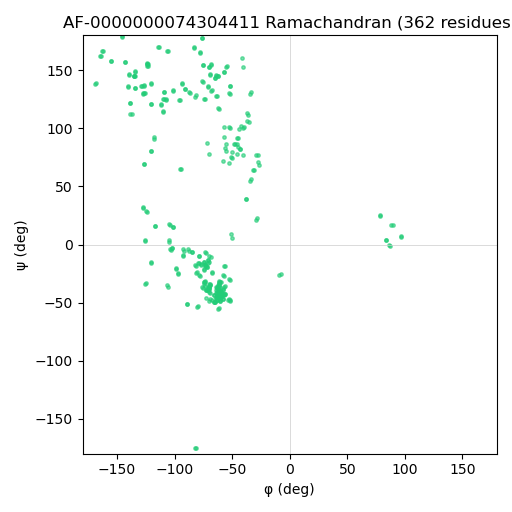 1 98.44 125 GLU B N 1
ATOM 2404 C CA . GLU B 1 125 ? 5.102 4.223 -0.992 1 98.44 125 GLU B CA 1
ATOM 2405 C C . GLU B 1 125 ? 3.701 4.57 -0.493 1 98.44 125 GLU B C 1
ATOM 2407 O O . GLU B 1 125 ? 2.705 4.195 -1.115 1 98.44 125 GLU B O 1
ATOM 2412 N N . CYS B 1 126 ? 3.633 5.309 0.542 1 98.81 126 CYS B N 1
ATOM 2413 C CA . CYS B 1 126 ? 2.34 5.723 1.078 1 98.81 126 CYS B CA 1
ATOM 2414 C C . CYS B 1 126 ? 1.701 6.789 0.196 1 98.81 126 CYS B C 1
ATOM 2416 O O . CYS B 1 126 ? 0.476 6.844 0.073 1 98.81 126 CYS B O 1
ATOM 2418 N N . ALA B 1 127 ? 2.523 7.605 -0.425 1 98.81 127 ALA B N 1
ATOM 2419 C CA . ALA B 1 127 ? 1.983 8.57 -1.383 1 98.81 127 ALA B CA 1
ATOM 2420 C C . ALA B 1 127 ? 1.243 7.859 -2.514 1 98.81 127 ALA B C 1
ATOM 2422 O O . ALA B 1 127 ? 0.161 8.289 -2.92 1 98.81 127 ALA B O 1
ATOM 2423 N N . LYS B 1 128 ? 1.818 6.785 -3.041 1 98.81 128 LYS B N 1
ATOM 2424 C CA . LYS B 1 128 ? 1.153 5.996 -4.074 1 98.81 128 LYS B CA 1
ATOM 2425 C C . LYS B 1 128 ? -0.202 5.488 -3.59 1 98.81 128 LYS B C 1
ATOM 2427 O O . LYS B 1 128 ? -1.189 5.543 -4.328 1 98.81 128 LYS B O 1
ATOM 2432 N N . LEU B 1 129 ? -0.26 5.02 -2.363 1 98.88 129 LEU B N 1
ATOM 2433 C CA . LEU B 1 129 ? -1.51 4.539 -1.784 1 98.88 129 LEU B CA 1
ATOM 2434 C C . LEU B 1 129 ? -2.529 5.668 -1.671 1 98.88 129 LEU B C 1
ATOM 2436 O O . LEU B 1 129 ? -3.707 5.48 -1.984 1 98.88 129 LEU B O 1
ATOM 2440 N N . ILE B 1 130 ? -2.051 6.777 -1.198 1 98.88 130 ILE B N 1
ATOM 2441 C CA . ILE B 1 130 ? -2.91 7.945 -1.038 1 98.88 130 ILE B CA 1
ATOM 2442 C C . ILE B 1 130 ? -3.533 8.32 -2.383 1 98.88 130 ILE B C 1
ATOM 2444 O O . ILE B 1 130 ? -4.75 8.484 -2.484 1 98.88 130 ILE B O 1
ATOM 2448 N N . ILE B 1 131 ? -2.721 8.359 -3.398 1 98.88 131 ILE B N 1
ATOM 2449 C CA . ILE B 1 131 ? -3.189 8.727 -4.727 1 98.88 131 ILE B CA 1
ATOM 2450 C C . ILE B 1 131 ? -4.172 7.68 -5.242 1 98.88 131 ILE B C 1
ATOM 2452 O O . ILE B 1 131 ? -5.273 8.016 -5.691 1 98.88 131 ILE B O 1
ATOM 2456 N N . GLN B 1 132 ? -3.822 6.41 -5.172 1 98.75 132 GLN B N 1
ATOM 2457 C CA . GLN B 1 132 ? -4.629 5.336 -5.738 1 98.75 132 GLN B CA 1
ATOM 2458 C C . GLN B 1 132 ? -5.949 5.188 -4.988 1 98.75 132 GLN B C 1
ATOM 2460 O O . GLN B 1 132 ? -6.938 4.703 -5.547 1 98.75 132 GLN B O 1
ATOM 2465 N N . SER B 1 133 ? -6 5.629 -3.729 1 98.5 133 SER B N 1
ATOM 2466 C CA . SER B 1 133 ? -7.215 5.488 -2.936 1 98.5 133 SER B CA 1
ATOM 2467 C C . SER B 1 133 ? -8.203 6.605 -3.24 1 98.5 133 SER B C 1
ATOM 2469 O O . SER B 1 133 ? -9.383 6.523 -2.871 1 98.5 133 SER B O 1
ATOM 2471 N N . GLY B 1 134 ? -7.699 7.672 -3.84 1 98.44 134 GLY B N 1
ATOM 2472 C CA . GLY B 1 134 ? -8.57 8.773 -4.223 1 98.44 134 GLY B CA 1
ATOM 2473 C C . GLY B 1 134 ? -8.594 9.898 -3.199 1 98.44 134 GLY B C 1
ATOM 2474 O O . GLY B 1 134 ? -9.414 10.812 -3.303 1 98.44 134 GLY B O 1
ATOM 2475 N N . ILE B 1 135 ? -7.77 9.812 -2.219 1 98.75 135 ILE B N 1
ATOM 2476 C CA . ILE B 1 135 ? -7.625 10.898 -1.257 1 98.75 135 ILE B CA 1
ATOM 2477 C C . ILE B 1 135 ? -7.125 12.156 -1.969 1 98.75 135 ILE B C 1
ATOM 2479 O O . ILE B 1 135 ? -6.258 12.078 -2.842 1 98.75 135 ILE B O 1
ATOM 2483 N N . ARG B 1 136 ? -7.609 13.32 -1.486 1 98.69 136 ARG B N 1
ATOM 2484 C CA . ARG B 1 136 ? -7.309 14.516 -2.262 1 98.69 136 ARG B CA 1
ATOM 2485 C C . ARG B 1 136 ? -6.523 15.523 -1.429 1 98.69 136 ARG B C 1
ATOM 2487 O O . ARG B 1 136 ? -5.965 16.484 -1.969 1 98.69 136 ARG B O 1
ATOM 2494 N N . HIS B 1 137 ? -6.539 15.289 -0.098 1 98.62 137 HIS B N 1
ATOM 2495 C CA . HIS B 1 137 ? -5.898 16.25 0.793 1 98.62 137 HIS B CA 1
ATOM 2496 C C . HIS B 1 137 ? -5.035 15.547 1.833 1 98.62 137 HIS B C 1
ATOM 2498 O O . HIS B 1 137 ? -5.469 14.578 2.455 1 98.62 137 HIS B O 1
ATOM 2504 N N . VAL B 1 138 ? -3.807 16.125 1.99 1 98.69 138 VAL B N 1
ATOM 2505 C CA . VAL B 1 138 ? -2.898 15.641 3.025 1 98.69 138 VAL B CA 1
ATOM 2506 C C . VAL B 1 138 ? -2.57 16.766 3.994 1 98.69 138 VAL B C 1
ATOM 2508 O O . VAL B 1 138 ? -2.105 17.844 3.582 1 98.69 138 VAL B O 1
ATOM 2511 N N . VAL B 1 139 ? -2.877 16.562 5.234 1 97.88 139 VAL B N 1
ATOM 2512 C CA . VAL B 1 139 ? -2.465 17.453 6.312 1 97.88 139 VAL B CA 1
ATOM 2513 C C . VAL B 1 139 ? -1.447 16.75 7.207 1 97.88 139 VAL B C 1
ATOM 2515 O O . VAL B 1 139 ? -1.724 15.672 7.742 1 97.88 139 VAL B O 1
ATOM 2518 N N . TYR B 1 140 ? -0.27 17.328 7.312 1 97 140 TYR B N 1
ATOM 2519 C CA . TYR B 1 140 ? 0.769 16.641 8.078 1 97 140 TYR B CA 1
ATOM 2520 C C . TYR B 1 140 ? 1.3 17.531 9.195 1 97 140 TYR B C 1
ATOM 2522 O O . TYR B 1 140 ? 1.203 18.766 9.109 1 97 140 TYR B O 1
ATOM 2530 N N . LEU B 1 141 ? 1.826 16.922 10.195 1 95 141 LEU B N 1
ATOM 2531 C CA . LEU B 1 141 ? 2.33 17.656 11.352 1 95 141 LEU B CA 1
ATOM 2532 C C . LEU B 1 141 ? 3.797 18.031 11.164 1 95 141 LEU B C 1
ATOM 2534 O O . LEU B 1 141 ? 4.18 19.172 11.375 1 95 141 LEU B O 1
ATOM 2538 N N . THR B 1 142 ? 4.629 17 10.805 1 93.94 142 THR B N 1
ATOM 2539 C CA . THR B 1 142 ? 6.055 17.266 10.641 1 93.94 142 THR B CA 1
ATOM 2540 C C . THR B 1 142 ? 6.578 16.625 9.359 1 93.94 142 THR B C 1
ATOM 2542 O O . THR B 1 142 ? 6.047 15.602 8.914 1 93.94 142 THR B O 1
ATOM 2545 N N . ASN B 1 143 ? 7.547 17.219 8.781 1 93.38 143 ASN B N 1
ATOM 2546 C CA . ASN B 1 143 ? 8.367 16.688 7.699 1 93.38 143 ASN B CA 1
ATOM 2547 C C . ASN B 1 143 ? 9.844 16.625 8.086 1 93.38 143 ASN B C 1
ATOM 2549 O O . ASN B 1 143 ? 10.617 17.516 7.742 1 93.38 143 ASN B O 1
ATOM 2553 N N . LYS B 1 144 ? 10.203 15.641 8.789 1 83.12 144 LYS B N 1
ATOM 2554 C CA . LYS B 1 144 ? 11.492 15.547 9.477 1 83.12 144 LYS B CA 1
ATOM 2555 C C . LYS B 1 144 ? 12.633 15.375 8.477 1 83.12 144 LYS B C 1
ATOM 2557 O O . LYS B 1 144 ? 13.734 15.906 8.68 1 83.12 144 LYS B O 1
ATOM 2562 N N . TYR B 1 145 ? 12.375 14.68 7.367 1 85.44 145 TYR B N 1
ATOM 2563 C CA . TYR B 1 145 ? 13.461 14.312 6.461 1 85.44 145 TYR B CA 1
ATOM 2564 C C . TYR B 1 145 ? 13.148 14.758 5.035 1 85.44 145 TYR B C 1
ATOM 2566 O O . TYR B 1 145 ? 13.023 13.93 4.133 1 85.44 145 TYR B O 1
ATOM 2574 N N . PRO B 1 146 ? 13.148 16.078 4.805 1 88.12 146 PRO B N 1
ATOM 2575 C CA . PRO B 1 146 ? 12.703 16.578 3.504 1 88.12 146 PRO B CA 1
ATOM 2576 C C . PRO B 1 146 ? 13.695 16.281 2.381 1 88.12 146 PRO B C 1
ATOM 2578 O O . PRO B 1 146 ? 13.312 16.234 1.208 1 88.12 146 PRO B O 1
ATOM 2581 N N . ASP B 1 147 ? 14.961 15.867 2.727 1 91.62 147 ASP B N 1
ATOM 2582 C CA . ASP B 1 147 ? 15.984 15.742 1.698 1 91.62 147 ASP B CA 1
ATOM 2583 C C . ASP B 1 147 ? 16.188 14.273 1.312 1 91.62 147 ASP B C 1
ATOM 2585 O O . ASP B 1 147 ? 16.953 13.977 0.394 1 91.62 147 ASP B O 1
ATOM 2589 N N . THR B 1 148 ? 15.477 13.422 2 1 94.19 148 THR B N 1
ATOM 2590 C CA . THR B 1 148 ? 15.609 12.016 1.624 1 94.19 148 THR B CA 1
ATOM 2591 C C . THR B 1 148 ? 14.969 11.766 0.261 1 94.19 148 THR B C 1
ATOM 2593 O O . THR B 1 148 ? 14.039 12.469 -0.138 1 94.19 148 THR B O 1
ATOM 2596 N N . GLU B 1 149 ? 15.453 10.781 -0.445 1 96.06 149 GLU B N 1
ATOM 2597 C CA . GLU B 1 149 ? 14.898 10.398 -1.739 1 96.06 149 GLU B CA 1
ATOM 2598 C C . GLU B 1 149 ? 13.414 10.039 -1.62 1 96.06 149 GLU B C 1
ATOM 2600 O O . GLU B 1 149 ? 12.617 10.383 -2.492 1 96.06 149 GLU B O 1
ATOM 2605 N N . GLU B 1 150 ? 13.078 9.383 -0.546 1 96.19 150 GLU B N 1
ATOM 2606 C CA . GLU B 1 150 ? 11.703 8.961 -0.314 1 96.19 150 GLU B CA 1
ATOM 2607 C C . GLU B 1 150 ? 10.766 10.164 -0.194 1 96.19 150 GLU B C 1
ATOM 2609 O O . GLU B 1 150 ? 9.695 10.18 -0.797 1 96.19 150 GLU B O 1
ATOM 2614 N N . THR B 1 151 ? 11.18 11.18 0.547 1 97.31 151 THR B N 1
ATOM 2615 C CA . THR B 1 151 ? 10.352 12.367 0.754 1 97.31 151 THR B CA 1
ATOM 2616 C C . THR B 1 151 ? 10.266 13.195 -0.522 1 97.31 151 THR B C 1
ATOM 2618 O O . THR B 1 151 ? 9.195 13.703 -0.87 1 97.31 151 THR B O 1
ATOM 2621 N N . GLN B 1 152 ? 11.352 13.297 -1.218 1 97.94 152 GLN B N 1
ATOM 2622 C CA . GLN B 1 152 ? 11.344 14.023 -2.48 1 97.94 152 GLN B CA 1
ATOM 2623 C C . GLN B 1 152 ? 10.438 13.352 -3.502 1 97.94 152 GLN B C 1
ATOM 2625 O O . GLN B 1 152 ? 9.664 14.023 -4.191 1 97.94 152 GLN B O 1
ATOM 2630 N N . ALA B 1 153 ? 10.562 12.055 -3.609 1 98.31 153 ALA B N 1
ATOM 2631 C CA . ALA B 1 153 ? 9.68 11.312 -4.508 1 98.31 153 ALA B CA 1
ATOM 2632 C C . ALA B 1 153 ? 8.219 11.484 -4.102 1 98.31 153 ALA B C 1
ATOM 2634 O O . ALA B 1 153 ? 7.348 11.633 -4.961 1 98.31 153 ALA B O 1
ATOM 2635 N N . SER B 1 154 ? 7.977 11.469 -2.838 1 98.62 154 SER B N 1
ATOM 2636 C CA . SER B 1 154 ? 6.625 11.664 -2.32 1 98.62 154 SER B CA 1
ATOM 2637 C C . SER B 1 154 ? 6.066 13.023 -2.721 1 98.62 154 SER B C 1
ATOM 2639 O O . SER B 1 154 ? 4.934 13.117 -3.197 1 98.62 154 SER B O 1
ATOM 2641 N N . GLN B 1 155 ? 6.848 14 -2.553 1 98 155 GLN B N 1
ATOM 2642 C CA . GLN B 1 155 ? 6.43 15.344 -2.924 1 98 155 GLN B CA 1
ATOM 2643 C C . GLN B 1 155 ? 6.113 15.43 -4.414 1 98 155 GLN B C 1
ATOM 2645 O O . GLN B 1 155 ? 5.094 16 -4.805 1 98 155 GLN B O 1
ATOM 2650 N N . ARG B 1 156 ? 6.957 14.875 -5.234 1 98.12 156 ARG B N 1
ATOM 2651 C CA . ARG B 1 156 ? 6.73 14.875 -6.676 1 98.12 156 ARG B CA 1
ATOM 2652 C C . ARG B 1 156 ? 5.438 14.148 -7.023 1 98.12 156 ARG B C 1
ATOM 2654 O O . ARG B 1 156 ? 4.656 14.617 -7.855 1 98.12 156 ARG B O 1
ATOM 2661 N N . LEU B 1 157 ? 5.227 13.047 -6.367 1 98.75 157 LEU B N 1
ATOM 2662 C CA . LEU B 1 157 ? 4.031 12.234 -6.594 1 98.75 157 LEU B CA 1
ATOM 2663 C C . LEU B 1 157 ? 2.771 13.016 -6.238 1 98.75 157 LEU B C 1
ATOM 2665 O O . LEU B 1 157 ? 1.854 13.125 -7.055 1 98.75 157 LEU B O 1
ATOM 2669 N N . LEU B 1 158 ? 2.723 13.516 -5.023 1 98.69 158 LEU B N 1
ATOM 2670 C CA . LEU B 1 158 ? 1.538 14.219 -4.539 1 98.69 158 LEU B CA 1
ATOM 2671 C C . LEU B 1 158 ? 1.271 15.469 -5.367 1 98.69 158 LEU B C 1
ATOM 2673 O O . LEU B 1 158 ? 0.122 15.758 -5.707 1 98.69 158 LEU B O 1
ATOM 2677 N N . ASP B 1 159 ? 2.316 16.141 -5.762 1 98.44 159 ASP B N 1
ATOM 2678 C CA . ASP B 1 159 ? 2.18 17.312 -6.605 1 98.44 159 ASP B CA 1
ATOM 2679 C C . ASP B 1 159 ? 1.62 16.953 -7.98 1 98.44 159 ASP B C 1
ATOM 2681 O O . ASP B 1 159 ? 0.672 17.578 -8.453 1 98.44 159 ASP B O 1
ATOM 2685 N N . ALA B 1 160 ? 2.18 15.992 -8.594 1 98.44 160 ALA B N 1
ATOM 2686 C CA . ALA B 1 160 ? 1.778 15.586 -9.938 1 98.44 160 ALA B CA 1
ATOM 2687 C C . ALA B 1 160 ? 0.324 15.125 -9.961 1 98.44 160 ALA B C 1
ATOM 2689 O O . ALA B 1 160 ? -0.383 15.328 -10.945 1 98.44 160 ALA B O 1
ATOM 2690 N N . ALA B 1 161 ? -0.106 14.516 -8.867 1 98.5 161 ALA B N 1
ATOM 2691 C CA . ALA B 1 161 ? -1.459 13.969 -8.797 1 98.5 161 ALA B CA 1
ATOM 2692 C C . ALA B 1 161 ? -2.461 15.047 -8.383 1 98.5 161 ALA B C 1
ATOM 2694 O O . ALA B 1 161 ? -3.664 14.781 -8.297 1 98.5 161 ALA B O 1
ATOM 2695 N N . GLY B 1 162 ? -2.018 16.203 -8.039 1 98.19 162 GLY B N 1
ATOM 2696 C CA . GLY B 1 162 ? -2.893 17.297 -7.664 1 98.19 162 GLY B CA 1
ATOM 2697 C C . GLY B 1 162 ? -3.426 17.172 -6.246 1 98.19 162 GLY B C 1
ATOM 2698 O O . GLY B 1 162 ? -4.516 17.656 -5.945 1 98.19 162 GLY B O 1
ATOM 2699 N N . ILE B 1 163 ? -2.717 16.484 -5.414 1 98.62 163 ILE B N 1
ATOM 2700 C CA . ILE B 1 163 ? -3.105 16.344 -4.016 1 98.62 163 ILE B CA 1
ATOM 2701 C C . ILE B 1 163 ? -2.645 17.578 -3.23 1 98.62 163 ILE B C 1
ATOM 2703 O O . ILE B 1 163 ? -1.471 17.938 -3.283 1 98.62 163 ILE B O 1
ATOM 2707 N N . THR B 1 164 ? -3.547 18.203 -2.523 1 98.31 164 THR B N 1
ATOM 2708 C CA . THR B 1 164 ? -3.166 19.344 -1.71 1 98.31 164 THR B CA 1
ATOM 2709 C C . THR B 1 164 ? -2.424 18.906 -0.455 1 98.31 164 THR B C 1
ATOM 2711 O O . THR B 1 164 ? -2.77 17.891 0.148 1 98.31 164 THR B O 1
ATOM 2714 N N . GLN B 1 165 ? -1.386 19.672 -0.12 1 97.56 165 GLN B N 1
ATOM 2715 C CA . GLN B 1 165 ? -0.579 19.391 1.062 1 97.56 165 GLN B CA 1
ATOM 2716 C C . GLN B 1 165 ? -0.492 20.609 1.978 1 97.56 165 GLN B C 1
ATOM 2718 O O . GLN B 1 165 ? -0.202 21.719 1.521 1 97.56 165 GLN B O 1
ATOM 2723 N N . ARG B 1 166 ? -0.769 20.344 3.248 1 95.38 166 ARG B N 1
ATOM 2724 C CA . ARG B 1 166 ? -0.679 21.438 4.215 1 95.38 166 ARG B CA 1
ATOM 2725 C C . ARG B 1 166 ? -0.071 20.953 5.527 1 95.38 166 ARG B C 1
ATOM 2727 O O . ARG B 1 166 ? -0.405 19.859 6.012 1 95.38 166 ARG B O 1
ATOM 2734 N N . GLN B 1 167 ? 0.823 21.75 6.031 1 93.19 167 GLN B N 1
ATOM 2735 C CA . GLN B 1 167 ? 1.394 21.453 7.344 1 93.19 167 GLN B CA 1
ATOM 2736 C C . GLN B 1 167 ? 0.587 22.125 8.453 1 93.19 167 GLN B C 1
ATOM 2738 O O . GLN B 1 167 ? 0.178 23.281 8.328 1 93.19 167 GLN B O 1
ATOM 2743 N N . ARG B 1 168 ? 0.323 21.297 9.484 1 86.62 168 ARG B N 1
ATOM 2744 C CA . ARG B 1 168 ? -0.305 21.844 10.672 1 86.62 168 ARG B CA 1
ATOM 2745 C C . ARG B 1 168 ? 0.598 21.688 11.891 1 86.62 168 ARG B C 1
ATOM 2747 O O . ARG B 1 168 ? 0.78 20.578 12.391 1 86.62 168 ARG B O 1
ATOM 2754 N N . ASN B 1 169 ? 1.475 22.578 12.336 1 65.94 169 ASN B N 1
ATOM 2755 C CA . ASN B 1 169 ? 2.531 22.5 13.336 1 65.94 169 ASN B CA 1
ATOM 2756 C C . ASN B 1 169 ? 1.957 22.453 14.75 1 65.94 169 ASN B C 1
ATOM 2758 O O . ASN B 1 169 ? 2.564 21.875 15.648 1 65.94 169 ASN B O 1
ATOM 2762 N N . ASP B 1 170 ? 0.998 23.25 15.203 1 60.16 170 ASP B N 1
ATOM 2763 C CA . ASP B 1 170 ? 0.866 23.516 16.641 1 60.16 170 ASP B CA 1
ATOM 2764 C C . ASP B 1 170 ? -0.165 22.578 17.266 1 60.16 170 ASP B C 1
ATOM 2766 O O . ASP B 1 170 ? -1.296 22.984 17.531 1 60.16 170 ASP B O 1
ATOM 2770 N N . PRO B 1 171 ? 0.196 21.266 17.234 1 54.47 171 PRO B N 1
ATOM 2771 C CA . PRO B 1 171 ? -0.76 20.469 18 1 54.47 171 PRO B CA 1
ATOM 2772 C C . PRO B 1 171 ? -0.812 20.875 19.469 1 54.47 171 PRO B C 1
ATOM 2774 O O . PRO B 1 171 ? -1.812 20.625 20.141 1 54.47 171 PRO B O 1
ATOM 2777 N N . CYS B 1 172 ? 0.393 21.203 19.906 1 50.75 172 CYS B N 1
ATOM 2778 C CA . CYS B 1 172 ? 0.519 21.5 21.328 1 50.75 172 CYS B CA 1
ATOM 2779 C C . CYS B 1 172 ? -0.513 22.531 21.781 1 50.75 172 CYS B C 1
ATOM 2781 O O . CYS B 1 172 ? -1.072 22.438 22.859 1 50.75 172 CYS B O 1
ATOM 2783 N N . SER B 1 173 ? -0.609 23.531 21.078 1 50.62 173 SER B N 1
ATOM 2784 C CA . SER B 1 173 ? -1.667 24.422 21.547 1 50.62 173 SER B CA 1
ATOM 2785 C C . SER B 1 173 ? -3.01 23.688 21.609 1 50.62 173 SER B C 1
ATOM 2787 O O . SER B 1 173 ? -3.879 24.062 22.406 1 50.62 173 SER B O 1
ATOM 2789 N N . LEU B 1 174 ? -3.08 22.641 20.938 1 49.72 174 LEU B N 1
ATOM 2790 C CA . LEU B 1 174 ? -4.316 21.875 20.844 1 49.72 174 LEU B CA 1
ATOM 2791 C C . LEU B 1 174 ? -4.504 21 22.078 1 49.72 174 LEU B C 1
ATOM 2793 O O . LEU B 1 174 ? -5.598 20.938 22.641 1 49.72 174 LEU B O 1
ATOM 2797 N N . LEU B 1 175 ? -3.359 20.172 22.312 1 52.59 175 LEU B N 1
ATOM 2798 C CA . LEU B 1 175 ? -3.512 19.297 23.469 1 52.59 175 LEU B CA 1
ATOM 2799 C C . LEU B 1 175 ? -3.725 20.109 24.75 1 52.59 175 LEU B C 1
ATOM 2801 O O . LEU B 1 175 ? -4.465 19.688 25.641 1 52.59 175 LEU B O 1
ATOM 2805 N N . SER B 1 176 ? -2.984 21.141 24.797 1 52.03 176 SER B N 1
ATOM 2806 C CA . SER B 1 176 ? -3.24 22.016 25.938 1 52.03 176 SER B CA 1
ATOM 2807 C C . SER B 1 176 ? -4.676 22.531 25.922 1 52.03 176 SER B C 1
ATOM 2809 O O . SER B 1 176 ? -5.277 22.719 26.984 1 52.03 176 SER B O 1
ATOM 2811 N N . SER B 1 177 ? -5.16 22.688 24.828 1 45.88 177 SER B N 1
ATOM 2812 C CA . SER B 1 177 ? -6.531 23.172 24.75 1 45.88 177 SER B CA 1
ATOM 2813 C C . SER B 1 177 ? -7.531 22.078 25.078 1 45.88 177 SER B C 1
ATOM 2815 O O . SER B 1 177 ? -8.625 22.344 25.578 1 45.88 177 SER B O 1
ATOM 2817 N N . ILE B 1 178 ? -7.203 20.906 24.656 1 50.22 178 ILE B N 1
ATOM 2818 C CA . ILE B 1 178 ? -8.062 19.781 25.016 1 50.22 178 ILE B CA 1
ATOM 2819 C C . ILE B 1 178 ? -7.953 19.5 26.516 1 50.22 178 ILE B C 1
ATOM 2821 O O . ILE B 1 178 ? -8.961 19.234 27.172 1 50.22 178 ILE B O 1
ATOM 2825 N N . ASP B 1 179 ? -6.754 19.469 26.953 1 47.69 179 ASP B N 1
ATOM 2826 C CA . ASP B 1 179 ? -6.598 19.312 28.406 1 47.69 179 ASP B CA 1
ATOM 2827 C C . ASP B 1 179 ? -7.23 20.469 29.156 1 47.69 179 ASP B C 1
ATOM 2829 O O . ASP B 1 179 ? -7.797 20.281 30.234 1 47.69 179 ASP B O 1
ATOM 2833 N N . SER B 1 180 ? -7.164 21.625 28.594 1 44.66 180 SER B N 1
ATOM 2834 C CA . SER B 1 180 ? -7.656 22.766 29.359 1 44.66 180 SER B CA 1
ATOM 2835 C C . SER B 1 180 ? -9.18 22.766 29.422 1 44.66 180 SER B C 1
ATOM 2837 O O . SER B 1 180 ? -9.766 23.406 30.312 1 44.66 180 SER B O 1
ATOM 2839 N N . SER B 1 181 ? -9.828 22.344 28.344 1 42.19 181 SER B N 1
ATOM 2840 C CA . SER B 1 181 ? -11.281 22.422 28.469 1 42.19 181 SER B CA 1
ATOM 2841 C C . SER B 1 181 ? -11.828 21.344 29.375 1 42.19 181 SER B C 1
ATOM 2843 O O . SER B 1 181 ? -13.031 21.297 29.656 1 42.19 181 SER B O 1
ATOM 2845 N N . ALA B 1 182 ? -11.055 20.328 29.688 1 38.19 182 ALA B N 1
ATOM 2846 C CA . ALA B 1 182 ? -11.5 19.328 30.641 1 38.19 18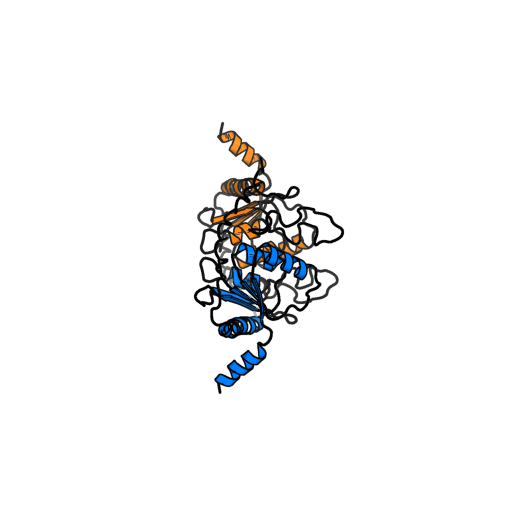2 ALA B CA 1
ATOM 2847 C C . ALA B 1 182 ? -11.352 19.844 32.062 1 38.19 182 ALA B C 1
ATOM 2849 O O . ALA B 1 182 ? -11.742 19.156 33.031 1 38.19 182 ALA B O 1
ATOM 2850 N N . GLU B 1 183 ? -10.719 20.922 32.219 1 32.03 183 GLU B N 1
ATOM 2851 C CA . GLU B 1 183 ? -10.898 21.453 33.562 1 32.03 183 GLU B CA 1
ATOM 2852 C C . GLU B 1 183 ? -12.203 22.234 33.688 1 32.03 183 GLU B C 1
ATOM 2854 O O . GLU B 1 183 ? -12.594 22.953 32.75 1 32.03 183 GLU B O 1
#

pLDDT: mean 82.92, std 25.53, range [24.5, 98.88]

Organism: Pangasianodon hypophthalmus (NCBI:txid310915)

Foldseek 3Di:
DPPPPPPPPPPPDPPPPPPPPCLPPPPVCLLVQLVVQVVCLVVEPQPPDRKKKWKAASVGDTFFIFIKAFDPPCRPPAASACDDPDPRNHCVVTIDHGLNRRQVRGNDPARAQIEMEMAEQDFLVSLVVCLVRRHAEYEYADHPCCPDPRNVNSVVSCVVSNRYYYYDHPSVVVVCVVVVVVD/DDPPPPPPPPPPPPPPPPPPPCLVPPPVCLLVQLVVQVVCLVVEPQPPDRKKKWKAASVGDTFFIFIKAFDPPCRPPAASACDDPDPRNHCVVTIDHGLNRRQVGGNDPARAQIEMEMAEQDFLVSLVVCLVRRHAEYEYADHPCCPDPRNVNSVVSCVVSNRYYYYDHPSVVVVCVVVVVVD

Radius of gyration: 25.38 Å; Cα contacts (8 Å, |Δi|>4): 702; chains: 2; bounding box: 43×104×98 Å

Sequence (366 aa):
MSSKRKHNEINGDPVPDKHLYKAGGPKDDDIYFMAVALLFAKKSLDPNTKVGACIVNQEGNIVGIGYNKMPNGCEDEFPWERKAENRLETKYPYVCHAELNAIMNKTSMDVKGCTIYVTLYPCNECAKLIIQSGIRHVVYLTNKYPDTEETQASQRLLDAAGITQRQRNDPCSLLSSIDSSAEMSSKRKHNEINGDPVPDKHLYKAGGPKDDDIYFMAVALLFAKKSLDPNTKVGACIVNQEGNIVGIGYNKMPNGCEDEFPWERKAENRLETKYPYVCHAELNAIMNKTSMDVKGCTIYVTLYPCNECAKLIIQSGIRHVVYLTNKYPDTEETQASQRLLDAAGITQRQRNDPCSLLSSIDSSAE